Protein AF-A0A7K3HBU3-F1 (afdb_monomer_lite)

Sequence (319 aa):
GGPAALRVLRERLDAPPRRRVPHAWAEAGRTDGALPVLPLLNGLRAALSVQTFGGDRLWFRHFGLLTWLLEQDVSELDSDAVPGELVRRLRQRRRLVEEPAAAHETAGQLGALYHLVWQFARKVVPAALFRIAVSGRIPGVGRQYRWFMRQHYLAPAQSGTFPALAERLTAGARHGEDPDQLNRLLVHAFLEDLRRAYARPPWRVRGWRRTAYPVALILGGRSGDAGEVLLGLLNDVRDETGRWDPLLAVYATERPTPVAGSGPHTTVRLADLDPGGAEEEWRKWEEQLDRRRHARADRAWFLLVRTPPRGDGEPAGGP

Radius of gyration: 23.27 Å; chains: 1; bounding box: 72×64×54 Å

Structure (mmCIF, N/CA/C/O backbone):
data_AF-A0A7K3HBU3-F1
#
_entry.id   AF-A0A7K3HBU3-F1
#
loop_
_atom_site.group_PDB
_atom_site.id
_atom_site.type_symbol
_atom_site.label_atom_id
_atom_site.label_alt_id
_atom_site.label_comp_id
_atom_site.label_asym_id
_atom_site.label_entity_id
_atom_site.label_seq_id
_atom_site.pdbx_PDB_ins_code
_atom_site.Cartn_x
_atom_site.Cartn_y
_atom_site.Cartn_z
_atom_site.occupa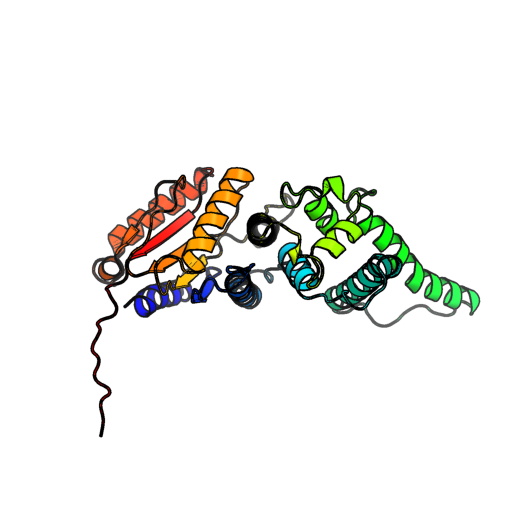ncy
_atom_site.B_iso_or_equiv
_atom_site.auth_seq_id
_atom_site.auth_comp_id
_atom_site.auth_asym_id
_atom_site.auth_atom_id
_atom_site.pdbx_PDB_model_num
ATOM 1 N N . GLY A 1 1 ? -16.288 17.487 16.424 1.00 54.78 1 GLY A N 1
ATOM 2 C CA . GLY A 1 1 ? -15.869 17.390 15.005 1.00 54.78 1 GLY A CA 1
ATOM 3 C C . GLY A 1 1 ? -14.976 16.179 14.777 1.00 54.78 1 GLY A C 1
ATOM 4 O O . GLY A 1 1 ? -14.470 15.628 15.746 1.00 54.78 1 GLY A O 1
ATOM 5 N N . GLY A 1 2 ? -14.764 15.767 13.524 1.00 59.38 2 GLY A N 1
ATOM 6 C CA . GLY A 1 2 ? -13.996 14.559 13.166 1.00 59.38 2 GLY A CA 1
ATOM 7 C C . GLY A 1 2 ? -12.602 14.386 13.776 1.00 59.38 2 GLY A C 1
ATOM 8 O O . GLY A 1 2 ? -12.299 13.288 14.242 1.00 59.38 2 GLY A O 1
ATOM 9 N N . PRO A 1 3 ? -11.792 15.452 13.905 1.00 68.94 3 PRO A N 1
ATOM 10 C CA . PRO A 1 3 ? -10.512 15.376 14.604 1.00 68.94 3 PRO A CA 1
ATOM 11 C C . PRO A 1 3 ? -10.631 14.926 16.066 1.00 68.94 3 PRO A C 1
ATOM 13 O O . PRO A 1 3 ? -9.750 14.235 16.564 1.00 68.94 3 PRO A O 1
ATOM 16 N N . ALA A 1 4 ? -11.720 15.280 16.759 1.00 68.62 4 ALA A N 1
ATOM 17 C CA . ALA A 1 4 ? -11.939 14.873 18.148 1.00 68.62 4 ALA A CA 1
ATOM 18 C C . ALA A 1 4 ? -12.229 13.366 18.261 1.00 68.62 4 ALA A C 1
ATOM 20 O O . ALA A 1 4 ? -11.720 12.722 19.168 1.00 68.62 4 ALA A O 1
ATOM 21 N N . ALA A 1 5 ? -12.961 12.795 17.296 1.00 65.81 5 ALA A N 1
ATOM 22 C CA . ALA A 1 5 ? -13.287 11.366 17.231 1.00 65.81 5 ALA A CA 1
ATOM 23 C C . ALA A 1 5 ? -12.051 10.485 17.257 1.00 65.81 5 ALA A C 1
ATOM 25 O O . ALA A 1 5 ? -11.854 9.625 18.113 1.00 65.81 5 ALA A O 1
ATOM 26 N N . LEU A 1 6 ? -11.203 10.725 16.266 1.00 72.38 6 LEU A N 1
ATOM 27 C CA . LEU A 1 6 ? -10.021 9.931 16.063 1.00 72.38 6 LEU A CA 1
ATOM 28 C C . LEU A 1 6 ? -9.000 10.228 17.168 1.00 72.38 6 LEU A C 1
ATOM 30 O O . LEU A 1 6 ? -8.190 9.361 17.475 1.00 72.38 6 LEU A O 1
ATOM 34 N N . ARG A 1 7 ? -9.021 11.428 17.775 1.00 77.00 7 ARG A N 1
ATOM 35 C CA . ARG A 1 7 ? -8.169 11.760 18.924 1.00 77.00 7 ARG A CA 1
ATOM 36 C C . ARG A 1 7 ? -8.556 10.944 20.152 1.00 77.00 7 ARG A C 1
ATOM 38 O O . ARG A 1 7 ? -7.675 10.326 20.731 1.00 77.00 7 ARG A O 1
ATOM 45 N N . VAL A 1 8 ? -9.848 10.844 20.469 1.00 72.25 8 VAL A N 1
ATOM 46 C CA . VAL A 1 8 ? -10.347 9.966 21.543 1.00 72.25 8 VAL A CA 1
ATOM 47 C C . VAL A 1 8 ? -9.966 8.509 21.272 1.00 72.25 8 VAL A C 1
ATOM 49 O O . VAL A 1 8 ? -9.503 7.806 22.168 1.00 72.25 8 VAL A O 1
ATOM 52 N N . LEU A 1 9 ? -10.099 8.045 20.024 1.00 72.75 9 LEU A N 1
ATOM 53 C CA . LEU A 1 9 ? -9.665 6.695 19.650 1.00 72.75 9 LEU A CA 1
ATOM 54 C C . LEU A 1 9 ? -8.158 6.508 19.825 1.00 72.75 9 LEU A C 1
ATOM 56 O O . LEU A 1 9 ? -7.734 5.497 20.375 1.00 72.75 9 LEU A O 1
ATOM 60 N N . ARG A 1 10 ? -7.351 7.480 19.400 1.00 78.56 10 ARG A N 1
ATOM 61 C CA . ARG A 1 10 ? -5.900 7.468 19.588 1.00 78.56 10 ARG A CA 1
ATOM 62 C C . ARG A 1 10 ? -5.532 7.413 21.070 1.00 78.56 10 ARG A C 1
ATOM 64 O O . ARG A 1 10 ? -4.781 6.531 21.463 1.00 78.56 10 ARG A O 1
ATOM 71 N N . GLU A 1 11 ? -6.121 8.276 21.891 1.00 76.75 11 GLU A N 1
ATOM 72 C CA . GLU A 1 11 ? -5.918 8.302 23.344 1.00 76.75 11 GLU A CA 1
ATOM 73 C C . GLU A 1 11 ? -6.278 6.957 23.987 1.00 76.75 11 GLU A C 1
ATOM 75 O O . GLU A 1 11 ? -5.526 6.449 24.816 1.00 76.75 11 GLU A O 1
ATOM 80 N N . ARG A 1 12 ? -7.370 6.314 23.553 1.00 73.00 12 ARG A N 1
ATOM 81 C CA . ARG A 1 12 ? -7.740 4.965 24.013 1.00 73.00 12 ARG A CA 1
ATOM 82 C C . ARG A 1 12 ? -6.765 3.876 23.560 1.00 73.00 12 ARG A C 1
ATOM 84 O O . ARG A 1 12 ? -6.543 2.928 24.308 1.00 73.00 12 ARG A O 1
ATOM 91 N N . LEU A 1 13 ? -6.196 3.982 22.358 1.00 72.44 13 LEU A N 1
ATOM 92 C CA . LEU A 1 13 ? -5.170 3.050 21.869 1.00 72.44 13 LEU A CA 1
ATOM 93 C C . LEU A 1 13 ? -3.828 3.232 22.601 1.00 72.44 13 LEU A C 1
ATOM 95 O O . LEU A 1 13 ? -3.066 2.267 22.722 1.00 72.44 13 LEU A O 1
ATOM 99 N N . ASP A 1 14 ? -3.566 4.442 23.101 1.00 72.44 14 ASP A N 1
ATOM 100 C CA . ASP A 1 14 ? -2.397 4.800 23.908 1.00 72.44 14 ASP A CA 1
ATOM 101 C C . ASP A 1 14 ? -2.566 4.479 25.410 1.00 72.44 14 ASP A C 1
ATOM 103 O O . ASP A 1 14 ? -1.566 4.291 26.115 1.00 72.44 14 ASP A O 1
ATOM 107 N N . ALA A 1 15 ? -3.805 4.374 25.908 1.00 65.94 15 ALA A N 1
ATOM 108 C CA . ALA A 1 15 ? -4.114 4.200 27.327 1.00 65.94 15 ALA A CA 1
ATOM 109 C C . ALA A 1 15 ? -3.718 2.806 27.890 1.00 65.94 15 ALA A C 1
ATOM 111 O O . ALA A 1 15 ? -4.169 1.769 27.390 1.00 65.94 15 ALA A O 1
ATOM 112 N N . PRO A 1 16 ? -2.923 2.733 28.980 1.00 56.16 16 PRO A N 1
ATOM 113 C CA . PRO A 1 16 ? -2.750 1.504 29.768 1.00 56.16 16 PRO A CA 1
ATOM 114 C C . PRO A 1 16 ? -4.061 1.153 30.510 1.00 56.16 16 PRO A C 1
ATOM 116 O O . PRO A 1 16 ? -4.820 2.068 30.824 1.00 56.16 16 PRO A O 1
ATOM 119 N N . PRO A 1 17 ? -4.382 -0.129 30.809 1.00 50.44 17 PRO A N 1
ATOM 120 C CA . PRO A 1 17 ? -3.483 -1.276 30.999 1.00 50.44 17 PRO A CA 1
ATOM 121 C C . PRO A 1 17 ? -3.444 -2.278 29.829 1.00 50.44 17 PRO A C 1
ATOM 123 O O . PRO A 1 17 ? -2.875 -3.364 29.959 1.00 50.44 17 PRO A O 1
ATOM 126 N N . ARG A 1 18 ? -4.058 -1.965 28.681 1.00 54.12 18 ARG A N 1
ATOM 127 C CA . ARG A 1 18 ? -4.095 -2.883 27.531 1.00 54.12 18 ARG A CA 1
ATOM 128 C C . ARG A 1 18 ? -2.773 -2.827 26.749 1.00 54.12 18 ARG A C 1
ATOM 130 O O . ARG A 1 18 ? -2.087 -1.811 26.694 1.00 54.12 18 ARG A O 1
ATOM 137 N N . ARG A 1 19 ? -2.375 -3.961 26.163 1.00 59.41 19 ARG A N 1
ATOM 138 C CA . ARG A 1 19 ? -1.163 -4.097 25.334 1.00 59.41 19 ARG A CA 1
ATOM 139 C C . ARG A 1 19 ? -1.223 -3.052 24.208 1.00 59.41 19 ARG A C 1
ATOM 141 O O . ARG A 1 19 ? -2.162 -3.111 23.419 1.00 59.41 19 ARG A O 1
ATOM 148 N N . ARG A 1 20 ? -0.257 -2.121 24.137 1.00 67.19 20 ARG A N 1
ATOM 149 C CA . ARG A 1 20 ? -0.276 -1.018 23.154 1.00 67.19 20 ARG A CA 1
ATOM 150 C C . ARG A 1 20 ? -0.494 -1.555 21.737 1.00 67.19 20 ARG A C 1
ATOM 152 O O . ARG A 1 20 ? 0.229 -2.451 21.291 1.00 67.19 20 ARG A O 1
ATOM 159 N N . VAL A 1 21 ? -1.502 -1.022 21.055 1.00 73.62 21 VAL A N 1
ATOM 160 C CA . VAL A 1 21 ? -1.917 -1.464 19.719 1.00 73.62 21 VAL A CA 1
ATOM 161 C C . VAL A 1 21 ? -1.204 -0.621 18.671 1.00 73.62 21 VAL A C 1
ATOM 163 O O . VAL A 1 21 ? -1.229 0.608 18.786 1.00 73.62 21 VAL A O 1
ATOM 166 N N . PRO A 1 22 ? -0.607 -1.235 17.630 1.00 80.50 22 PRO A N 1
ATOM 167 C CA . PRO A 1 22 ? -0.006 -0.453 16.579 1.00 80.50 22 PRO A CA 1
ATOM 168 C C . PRO A 1 22 ? -1.007 0.441 15.887 1.00 80.50 22 PRO A C 1
ATOM 170 O O . PRO A 1 22 ? -2.025 -0.051 15.428 1.00 80.50 22 PRO A O 1
ATOM 173 N N . HIS A 1 23 ? -0.738 1.736 15.795 1.00 84.06 23 HIS A N 1
ATOM 174 C CA . HIS A 1 23 ? -1.648 2.634 15.108 1.00 84.06 23 HIS A CA 1
ATOM 175 C C . HIS A 1 23 ? -0.923 3.799 14.446 1.00 84.06 23 HIS A C 1
ATOM 177 O O . HIS A 1 23 ? 0.168 4.200 14.853 1.00 84.06 23 HIS A O 1
ATOM 183 N N . ALA A 1 24 ? -1.531 4.315 13.387 1.00 88.25 24 ALA A N 1
ATOM 184 C CA . ALA A 1 24 ? -1.040 5.450 12.632 1.00 88.25 24 ALA A CA 1
ATOM 185 C C . ALA A 1 24 ? -2.176 6.424 12.371 1.00 88.25 24 ALA A C 1
ATOM 187 O O . ALA A 1 24 ? -3.265 6.014 11.984 1.00 88.25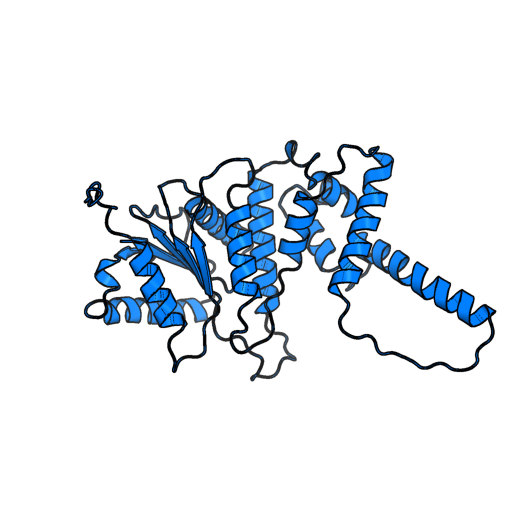 24 ALA A O 1
ATOM 188 N N . TRP A 1 25 ? -1.890 7.704 12.571 1.00 88.94 25 TRP A N 1
ATOM 189 C CA . TRP A 1 25 ? -2.769 8.794 12.185 1.00 88.94 25 TRP A CA 1
ATOM 190 C C . TRP A 1 25 ? -2.344 9.333 10.827 1.00 88.94 25 TRP A C 1
ATOM 192 O O . TRP A 1 25 ? -1.154 9.581 10.618 1.00 88.94 25 TRP A O 1
ATOM 202 N N . ALA A 1 26 ? -3.305 9.569 9.943 1.00 90.19 26 ALA A N 1
ATOM 203 C CA . ALA A 1 26 ? -3.080 10.342 8.738 1.00 90.19 26 ALA A CA 1
ATOM 204 C C . ALA A 1 26 ? -4.321 11.155 8.356 1.00 90.19 26 ALA A C 1
ATOM 206 O O . ALA A 1 26 ? -5.455 10.765 8.631 1.00 90.19 26 ALA A O 1
ATOM 207 N N . GLU A 1 27 ? -4.092 12.288 7.706 1.00 89.50 27 GLU A N 1
ATOM 208 C CA . GLU A 1 27 ? -5.151 13.122 7.144 1.00 89.50 27 GLU A CA 1
ATOM 209 C C . GLU A 1 27 ? -5.232 12.865 5.642 1.00 89.50 27 GLU A C 1
ATOM 211 O O . GLU A 1 27 ? -4.209 12.808 4.951 1.00 89.50 27 GLU A O 1
ATOM 216 N N . ALA A 1 28 ? -6.447 12.654 5.142 1.00 89.44 28 ALA A N 1
ATOM 217 C CA . ALA A 1 28 ? -6.692 12.438 3.732 1.00 89.44 28 ALA A CA 1
ATOM 218 C C . ALA A 1 28 ? -6.462 13.747 2.969 1.00 89.44 28 ALA A C 1
ATOM 220 O O . ALA A 1 28 ? -7.108 14.767 3.212 1.00 89.44 28 ALA A O 1
ATOM 221 N N . GLY A 1 29 ? -5.516 13.703 2.034 1.00 86.38 29 GLY A N 1
ATOM 222 C CA . GLY A 1 29 ? -5.273 14.791 1.100 1.00 86.38 29 GLY A CA 1
ATOM 223 C C . GLY A 1 29 ? -6.273 14.806 -0.055 1.00 86.38 29 GLY A C 1
ATOM 224 O O . GLY A 1 29 ? -7.151 13.947 -0.185 1.00 86.38 29 GLY A O 1
ATOM 225 N N . ARG A 1 30 ? -6.099 15.787 -0.943 1.00 84.38 30 ARG A N 1
ATOM 226 C CA . ARG A 1 30 ? -6.792 15.815 -2.234 1.00 84.38 30 ARG A CA 1
ATOM 227 C C . ARG A 1 30 ? -6.287 14.688 -3.136 1.00 84.38 30 ARG A C 1
ATOM 229 O O . ARG A 1 30 ? -5.145 14.250 -3.020 1.00 84.38 30 ARG A O 1
ATOM 236 N N . THR A 1 31 ? -7.138 14.252 -4.053 1.00 83.69 31 THR A N 1
ATOM 237 C CA . THR A 1 31 ? -6.823 13.267 -5.091 1.00 83.69 31 THR A CA 1
ATOM 238 C C . THR A 1 31 ? -6.153 13.933 -6.293 1.00 83.69 31 THR A C 1
ATOM 240 O O . THR A 1 31 ? -6.659 13.859 -7.411 1.00 83.69 31 THR A O 1
ATOM 243 N N . ASP A 1 32 ? -5.049 14.638 -6.055 1.00 80.25 32 ASP A N 1
ATOM 244 C CA . ASP A 1 32 ? -4.334 15.350 -7.113 1.00 80.25 32 ASP A CA 1
ATOM 245 C C . ASP A 1 32 ? -3.234 14.440 -7.696 1.00 80.25 32 ASP A C 1
ATOM 247 O O . ASP A 1 32 ? -2.406 13.888 -6.966 1.00 80.25 32 ASP A O 1
ATOM 251 N N . GLY A 1 33 ? -3.219 14.288 -9.024 1.00 83.69 33 GLY A N 1
ATOM 252 C CA . GLY A 1 33 ? -2.228 13.490 -9.754 1.00 83.69 33 GLY A CA 1
ATOM 253 C C . GLY A 1 33 ? -2.563 11.998 -9.898 1.00 83.69 33 GLY A C 1
ATOM 254 O O . GLY A 1 33 ? -3.601 11.517 -9.457 1.00 83.69 33 GLY A O 1
ATOM 255 N N . ALA A 1 34 ? -1.658 11.254 -10.542 1.00 85.94 34 ALA A N 1
ATOM 256 C CA . ALA A 1 34 ? -1.864 9.847 -10.908 1.00 85.94 34 ALA A CA 1
ATOM 257 C C . ALA A 1 34 ? -1.833 8.865 -9.717 1.00 85.94 34 ALA A C 1
ATOM 259 O O . ALA A 1 34 ? -2.352 7.755 -9.811 1.00 85.94 34 ALA A O 1
ATOM 260 N N . LEU A 1 35 ? -1.215 9.253 -8.595 1.00 90.69 35 LEU A N 1
ATOM 261 C CA . LEU A 1 35 ? -1.003 8.392 -7.422 1.00 90.69 35 LEU A CA 1
ATOM 262 C C . LEU A 1 35 ? -1.560 9.041 -6.141 1.00 90.69 35 LEU A C 1
ATOM 264 O O . LEU A 1 35 ? -0.793 9.350 -5.223 1.00 90.69 35 LEU A O 1
ATOM 268 N N . PRO A 1 36 ? -2.884 9.259 -6.049 1.00 91.44 36 PRO A N 1
ATOM 269 C CA . PRO A 1 36 ? -3.498 10.036 -4.971 1.00 91.44 36 PRO A CA 1
ATOM 270 C C . PRO A 1 36 ? -3.313 9.416 -3.578 1.00 91.44 36 PRO A C 1
ATOM 272 O O . PRO A 1 36 ? -3.262 10.132 -2.580 1.00 91.44 36 PRO A O 1
ATOM 275 N N . VAL A 1 37 ? -3.169 8.089 -3.479 1.00 93.56 37 VAL A N 1
ATOM 276 C CA . VAL A 1 37 ? -3.023 7.392 -2.186 1.00 93.56 37 VAL A CA 1
ATOM 277 C C . VAL A 1 37 ? -1.576 7.285 -1.702 1.00 93.56 37 VAL A C 1
ATOM 279 O O . VAL A 1 37 ? -1.339 6.928 -0.546 1.00 93.56 37 VAL A O 1
ATOM 282 N N . LEU A 1 38 ? -0.589 7.592 -2.552 1.00 93.69 38 LEU A N 1
ATOM 283 C CA . LEU A 1 38 ? 0.829 7.445 -2.216 1.00 93.69 38 LEU A CA 1
ATOM 284 C C . LEU A 1 38 ? 1.253 8.307 -1.007 1.00 93.69 38 LEU A C 1
ATOM 286 O O . LEU A 1 38 ? 1.889 7.755 -0.103 1.00 93.69 38 LEU A O 1
ATOM 290 N N . PRO A 1 39 ? 0.897 9.608 -0.912 1.00 93.06 39 PRO A N 1
ATOM 291 C CA . PRO A 1 39 ? 1.236 10.423 0.257 1.00 93.06 39 PRO A CA 1
ATOM 292 C C . PRO A 1 39 ? 0.624 9.872 1.551 1.00 93.06 39 PRO A C 1
ATOM 294 O O . PRO A 1 39 ? 1.302 9.790 2.577 1.00 93.06 39 PRO A O 1
ATOM 297 N N . LEU A 1 40 ? -0.630 9.415 1.478 1.00 93.00 40 LEU A N 1
ATOM 298 C CA . LEU A 1 40 ? -1.358 8.837 2.605 1.00 93.00 40 LEU A CA 1
ATOM 299 C C . LEU A 1 40 ? -0.681 7.549 3.103 1.00 93.00 40 LEU A C 1
ATOM 301 O O . LEU A 1 40 ? -0.387 7.415 4.293 1.00 93.00 40 LEU A O 1
ATOM 305 N N . LEU A 1 41 ? -0.347 6.628 2.194 1.00 95.12 41 LEU A N 1
ATOM 306 C CA . LEU A 1 41 ? 0.371 5.392 2.523 1.00 95.12 41 LEU A CA 1
ATOM 307 C C . LEU A 1 41 ? 1.783 5.654 3.065 1.00 95.12 41 LEU A C 1
ATOM 309 O O . LEU A 1 41 ? 2.227 4.947 3.972 1.00 95.12 41 LEU A O 1
ATOM 313 N N . ASN A 1 42 ? 2.486 6.673 2.562 1.00 93.75 42 ASN A N 1
ATOM 314 C CA . ASN A 1 42 ? 3.787 7.084 3.093 1.00 93.75 42 ASN A CA 1
ATOM 315 C C . ASN A 1 42 ? 3.683 7.586 4.540 1.00 93.75 42 ASN A C 1
ATOM 317 O O . ASN A 1 42 ? 4.493 7.177 5.379 1.00 93.75 42 ASN A O 1
ATOM 321 N N . GLY A 1 43 ? 2.666 8.396 4.852 1.00 91.38 43 GLY A N 1
ATOM 322 C CA . GLY A 1 43 ? 2.377 8.840 6.219 1.00 91.38 43 GLY A CA 1
ATOM 323 C C . GLY A 1 43 ? 2.082 7.668 7.159 1.00 91.38 43 GLY A C 1
ATOM 324 O O . GLY A 1 43 ? 2.713 7.535 8.212 1.00 91.38 43 GLY A O 1
ATOM 325 N N . LEU A 1 44 ? 1.207 6.748 6.737 1.00 92.50 44 LEU A N 1
ATOM 326 C CA . LEU A 1 44 ? 0.882 5.540 7.503 1.00 92.50 44 LEU A CA 1
ATOM 327 C C . LEU A 1 44 ? 2.111 4.649 7.722 1.00 92.50 44 LEU A C 1
ATOM 329 O O . LEU A 1 44 ? 2.372 4.209 8.842 1.00 92.50 44 LEU A O 1
ATOM 333 N N . ARG A 1 45 ? 2.909 4.413 6.674 1.00 92.06 45 ARG A N 1
ATOM 334 C CA . ARG A 1 45 ? 4.169 3.660 6.752 1.00 92.06 45 ARG A CA 1
ATOM 335 C C . ARG A 1 45 ? 5.112 4.289 7.770 1.00 92.06 45 ARG A C 1
ATOM 337 O O . ARG A 1 45 ? 5.663 3.559 8.595 1.00 92.06 45 ARG A O 1
ATOM 344 N N . ALA A 1 46 ? 5.326 5.603 7.711 1.00 88.94 46 ALA A N 1
ATOM 345 C CA . ALA A 1 46 ? 6.226 6.308 8.619 1.00 88.94 46 ALA A CA 1
ATOM 346 C C . ALA A 1 46 ? 5.775 6.143 10.078 1.00 88.94 46 ALA A C 1
ATOM 348 O O . ALA A 1 46 ? 6.557 5.677 10.909 1.00 88.94 46 ALA A O 1
ATOM 349 N N . ALA A 1 47 ? 4.497 6.402 10.365 1.00 87.44 47 ALA A N 1
ATOM 350 C CA . ALA A 1 47 ? 3.933 6.290 11.709 1.00 87.44 47 ALA A CA 1
ATOM 351 C C . ALA A 1 47 ? 3.967 4.852 12.264 1.00 87.44 47 ALA A C 1
ATOM 353 O O . ALA A 1 47 ? 4.370 4.645 13.412 1.00 87.44 47 ALA A O 1
ATOM 354 N N . LEU A 1 48 ? 3.626 3.847 11.446 1.00 87.06 48 LEU A N 1
ATOM 355 C CA . LEU A 1 48 ? 3.683 2.432 11.837 1.00 87.06 48 LEU A CA 1
ATOM 356 C C . LEU A 1 48 ? 5.121 1.916 12.004 1.00 87.06 48 LEU A C 1
ATOM 358 O O . LEU A 1 48 ? 5.355 0.976 12.762 1.00 87.06 48 LEU A O 1
ATOM 362 N N . SER A 1 49 ? 6.088 2.501 11.294 1.00 83.94 49 SER A N 1
ATOM 363 C CA . SER A 1 49 ? 7.496 2.083 11.352 1.00 83.94 49 SER A CA 1
ATOM 364 C C . SER A 1 49 ? 8.259 2.658 12.545 1.00 83.94 49 SER A C 1
ATOM 366 O O . SER A 1 49 ? 9.341 2.155 12.838 1.00 83.94 49 SER A O 1
ATOM 368 N N . VAL A 1 50 ? 7.777 3.732 13.175 1.00 75.00 50 VAL A N 1
ATOM 369 C CA . VAL A 1 50 ? 8.466 4.400 14.298 1.00 75.00 50 VAL A CA 1
ATOM 370 C C . VAL A 1 50 ? 8.092 3.777 15.639 1.00 75.00 50 VAL A C 1
ATOM 372 O O . VAL A 1 50 ? 8.937 3.642 16.519 1.00 75.00 50 VAL A O 1
ATOM 375 N N . GLN A 1 51 ? 6.839 3.371 15.803 1.00 65.44 51 GLN A N 1
ATOM 376 C CA . GLN A 1 51 ? 6.317 2.993 17.108 1.00 65.44 51 GLN A CA 1
ATOM 377 C C . GLN A 1 51 ? 6.563 1.501 17.412 1.00 65.44 51 GLN A C 1
ATOM 379 O O . GLN A 1 51 ? 6.101 0.601 16.707 1.00 65.44 51 GLN A O 1
ATOM 384 N N . THR A 1 52 ? 7.318 1.223 18.478 1.00 60.81 52 THR A N 1
ATOM 385 C CA . THR A 1 52 ? 7.630 -0.133 18.960 1.00 60.81 52 THR A CA 1
ATOM 386 C C . THR A 1 52 ? 6.560 -0.614 19.941 1.00 60.81 52 THR A C 1
ATOM 388 O O . THR A 1 52 ? 6.663 -0.501 21.159 1.00 60.81 52 THR A O 1
ATOM 391 N N . PHE A 1 53 ? 5.490 -1.185 19.400 1.00 62.16 53 PHE A N 1
ATOM 392 C CA . PHE A 1 53 ? 4.352 -1.693 20.171 1.00 62.16 53 PHE A CA 1
ATOM 393 C C . PHE A 1 53 ? 4.614 -3.089 20.760 1.00 62.16 53 PHE A C 1
ATOM 395 O O . PHE A 1 53 ? 4.026 -4.088 20.340 1.00 62.16 53 PHE A O 1
ATOM 402 N N . GLY A 1 54 ? 5.549 -3.178 21.710 1.00 56.09 54 GLY A N 1
ATOM 403 C CA . GLY A 1 54 ? 5.872 -4.430 22.412 1.00 56.09 54 GLY A CA 1
ATOM 404 C C . GLY A 1 54 ? 6.441 -5.546 21.519 1.00 56.09 54 GLY A C 1
ATOM 405 O O . GLY A 1 54 ? 6.386 -6.717 21.896 1.00 56.09 54 GLY A O 1
ATOM 406 N N . GLY A 1 55 ? 6.963 -5.203 20.336 1.00 62.81 55 GLY A N 1
ATOM 407 C CA . GLY A 1 55 ? 7.638 -6.103 19.398 1.00 62.81 55 GLY A CA 1
ATOM 408 C C . GLY A 1 55 ? 8.569 -5.341 18.448 1.00 62.81 55 GLY A C 1
ATOM 409 O O . GLY A 1 55 ? 8.631 -4.113 18.499 1.00 62.81 55 GLY A O 1
ATOM 410 N N . ASP A 1 56 ? 9.281 -6.070 17.579 1.00 67.62 56 ASP A N 1
ATOM 411 C CA . ASP A 1 56 ? 10.232 -5.485 16.619 1.00 67.62 56 ASP A CA 1
ATOM 412 C C . ASP A 1 56 ? 9.572 -4.449 15.698 1.00 67.62 56 ASP A C 1
ATOM 414 O O . ASP A 1 56 ? 8.362 -4.488 15.463 1.00 67.62 56 ASP A O 1
ATOM 418 N N . ARG A 1 57 ? 10.385 -3.575 15.100 1.00 77.56 57 ARG A N 1
ATOM 419 C CA . ARG A 1 57 ? 9.968 -2.588 14.095 1.00 77.56 57 ARG A CA 1
ATOM 420 C C . ARG A 1 57 ? 9.165 -3.213 12.941 1.00 77.56 57 ARG A C 1
ATOM 422 O O . ARG A 1 57 ? 9.451 -4.323 12.486 1.00 77.56 57 ARG A O 1
ATOM 429 N N . LEU A 1 58 ? 8.158 -2.499 12.435 1.00 83.38 58 LEU A N 1
ATOM 430 C CA . LEU A 1 58 ? 7.479 -2.843 11.182 1.00 83.38 58 LEU A CA 1
ATOM 431 C C . LEU A 1 58 ? 8.357 -2.478 9.979 1.00 83.38 58 LEU A C 1
ATOM 433 O O . LEU A 1 58 ? 8.740 -1.324 9.808 1.00 83.38 58 LEU A O 1
ATOM 437 N N . TRP A 1 59 ? 8.670 -3.469 9.142 1.00 85.06 59 TRP A N 1
ATOM 438 C CA . TRP A 1 59 ? 9.510 -3.288 7.960 1.00 85.06 59 TRP A CA 1
ATOM 439 C C . TRP A 1 59 ? 8.673 -3.338 6.689 1.00 85.06 59 TRP A C 1
ATOM 441 O O . TRP A 1 59 ? 8.132 -4.384 6.341 1.00 85.06 59 TRP A O 1
ATOM 451 N N . PHE A 1 60 ? 8.640 -2.219 5.973 1.00 89.81 60 PHE A N 1
ATOM 452 C CA . PHE A 1 60 ? 7.934 -2.081 4.703 1.00 89.81 60 PHE A CA 1
ATOM 453 C C . PHE A 1 60 ? 8.902 -2.251 3.528 1.00 89.81 60 PHE A C 1
ATOM 455 O O . PHE A 1 60 ? 9.397 -1.271 2.964 1.00 89.81 60 PHE A O 1
ATOM 462 N N . ARG A 1 61 ? 9.257 -3.504 3.222 1.00 89.62 61 ARG A N 1
ATOM 463 C CA . ARG A 1 61 ? 10.256 -3.841 2.198 1.00 89.62 61 ARG A CA 1
ATOM 464 C C . ARG A 1 61 ? 9.699 -3.753 0.780 1.00 89.62 61 ARG A C 1
ATOM 466 O O . ARG A 1 61 ? 10.402 -3.234 -0.081 1.00 89.62 61 ARG A O 1
ATOM 473 N N . HIS A 1 62 ? 8.488 -4.245 0.523 1.00 92.25 62 HIS A N 1
ATOM 474 C CA . HIS A 1 62 ? 7.881 -4.191 -0.816 1.00 92.25 62 HIS A CA 1
ATOM 475 C C . HIS A 1 62 ? 7.398 -2.784 -1.104 1.00 92.25 62 HIS A C 1
ATOM 477 O O . HIS A 1 62 ? 7.777 -2.217 -2.125 1.00 92.25 62 HIS A O 1
ATOM 483 N N . PHE A 1 63 ? 6.640 -2.201 -0.175 1.00 93.19 63 PHE A N 1
ATOM 484 C CA . PHE A 1 63 ? 6.140 -0.845 -0.333 1.00 93.19 63 PHE A CA 1
ATOM 485 C C . PHE A 1 63 ? 7.299 0.139 -0.452 1.00 93.19 63 PHE A C 1
ATOM 487 O O . PHE A 1 63 ? 7.379 0.874 -1.427 1.00 93.19 63 PHE A O 1
ATOM 494 N N . GLY A 1 64 ? 8.279 0.066 0.455 1.00 90.81 64 GLY A N 1
ATOM 495 C CA . GLY A 1 64 ? 9.470 0.900 0.355 1.00 90.81 64 GLY A CA 1
ATOM 496 C C . GLY A 1 64 ? 10.230 0.683 -0.956 1.00 90.81 64 GLY A C 1
ATOM 497 O O . GLY A 1 64 ? 10.763 1.645 -1.509 1.00 90.81 64 GLY A O 1
ATOM 498 N N . LEU A 1 65 ? 10.324 -0.553 -1.465 1.00 90.69 65 LEU A N 1
ATOM 499 C CA . LEU A 1 65 ? 10.965 -0.816 -2.756 1.00 90.69 65 LEU A CA 1
ATOM 500 C C . LEU A 1 65 ? 10.254 -0.081 -3.890 1.00 90.69 65 LEU A C 1
ATOM 502 O O . LEU A 1 65 ? 10.918 0.618 -4.651 1.00 90.69 65 LEU A O 1
ATOM 506 N N . LEU A 1 66 ? 8.932 -0.200 -3.940 1.00 93.12 66 LEU A N 1
ATOM 507 C CA . LEU A 1 66 ? 8.090 0.425 -4.946 1.00 93.12 66 LEU A CA 1
ATOM 508 C C . LEU A 1 66 ? 8.129 1.954 -4.885 1.00 93.12 66 LEU A C 1
ATOM 510 O O . LEU A 1 66 ? 8.349 2.573 -5.917 1.00 93.12 66 LEU A O 1
ATOM 514 N N . THR A 1 67 ? 7.996 2.571 -3.705 1.00 92.69 67 THR A N 1
ATOM 515 C CA . THR A 1 67 ? 8.036 4.043 -3.595 1.00 92.69 67 THR A CA 1
ATOM 516 C C . THR A 1 67 ? 9.362 4.611 -4.082 1.00 92.69 67 THR A C 1
ATOM 518 O O . THR A 1 67 ? 9.394 5.565 -4.844 1.00 92.69 67 THR A O 1
ATOM 521 N N . TRP A 1 68 ? 10.466 3.960 -3.725 1.00 91.69 68 TRP A N 1
ATOM 522 C CA . TRP A 1 68 ? 11.786 4.356 -4.200 1.00 91.69 68 TRP A CA 1
ATOM 523 C C . TRP A 1 68 ? 11.946 4.192 -5.714 1.00 91.69 68 TRP A C 1
ATOM 525 O O . TRP A 1 68 ? 12.628 5.009 -6.319 1.00 91.69 68 TRP A O 1
ATOM 535 N N . LEU A 1 69 ? 11.355 3.148 -6.319 1.00 90.94 69 LEU A N 1
ATOM 536 C CA . LEU A 1 69 ? 11.351 2.979 -7.778 1.00 90.94 69 LEU A CA 1
ATOM 537 C C . LEU A 1 69 ? 10.590 4.119 -8.448 1.00 90.94 69 LEU A C 1
ATOM 539 O O . LEU A 1 69 ? 11.120 4.721 -9.374 1.00 90.94 69 LEU A O 1
ATOM 543 N N . LEU A 1 70 ? 9.411 4.458 -7.920 1.00 90.69 70 LEU A N 1
ATOM 544 C CA . LEU A 1 70 ? 8.616 5.592 -8.387 1.00 90.69 70 LEU A CA 1
ATOM 545 C C . LEU A 1 70 ? 9.403 6.907 -8.276 1.00 90.69 70 LEU A C 1
ATOM 547 O O . LEU A 1 70 ? 9.280 7.766 -9.135 1.00 90.69 70 LEU A O 1
ATOM 551 N N . GLU A 1 71 ? 10.243 7.078 -7.263 1.00 88.69 71 GLU A N 1
ATOM 552 C CA . GLU A 1 71 ? 11.084 8.273 -7.107 1.00 88.69 71 GLU A CA 1
ATOM 553 C C . GLU A 1 71 ? 12.298 8.310 -8.052 1.00 88.69 71 GLU A C 1
ATOM 555 O O . GLU A 1 71 ? 12.919 9.361 -8.188 1.00 88.69 71 GLU A O 1
ATOM 560 N N . GLN A 1 72 ? 12.681 7.195 -8.687 1.00 88.25 72 GLN A N 1
ATOM 561 C CA . GLN A 1 72 ? 13.852 7.196 -9.563 1.00 88.25 72 GLN A CA 1
ATOM 562 C C . GLN A 1 72 ? 13.553 7.932 -10.860 1.00 88.25 72 GLN A C 1
ATOM 564 O O . GLN A 1 72 ? 12.667 7.527 -11.606 1.00 88.25 72 GLN A O 1
ATOM 569 N N . ASP A 1 73 ? 14.360 8.943 -11.161 1.00 84.12 73 ASP A N 1
ATOM 570 C CA . ASP A 1 73 ? 14.439 9.499 -12.504 1.00 84.12 73 ASP A CA 1
ATOM 571 C C . ASP A 1 73 ? 15.569 8.818 -13.288 1.00 84.12 73 ASP A C 1
ATOM 573 O O . ASP A 1 73 ? 16.697 8.650 -12.795 1.00 84.12 73 ASP A O 1
ATOM 577 N N . VAL A 1 74 ? 15.213 8.356 -14.483 1.00 82.50 74 VAL A N 1
ATOM 578 C CA . VAL A 1 74 ? 16.089 7.704 -15.466 1.00 82.50 74 VAL A CA 1
ATOM 579 C C . VAL A 1 74 ? 15.885 8.292 -16.864 1.00 82.50 74 VAL A C 1
ATOM 581 O O . VAL A 1 74 ? 16.417 7.750 -17.823 1.00 82.50 74 VAL A O 1
ATOM 584 N N . SER A 1 75 ? 15.139 9.396 -16.982 1.00 79.94 75 SER A N 1
ATOM 585 C CA . SER A 1 75 ? 14.759 9.994 -18.270 1.00 79.94 75 SER A CA 1
ATOM 586 C C . SER A 1 75 ? 15.958 10.530 -19.059 1.00 79.94 75 SER A C 1
ATOM 588 O O . SER A 1 75 ? 15.902 10.619 -20.278 1.00 79.94 75 SER A O 1
ATOM 590 N N . GLU A 1 76 ? 17.046 10.872 -18.364 1.00 81.69 76 GLU A N 1
ATOM 591 C CA . GLU A 1 76 ? 18.294 11.377 -18.955 1.00 81.69 76 GLU A CA 1
ATOM 592 C C . GLU A 1 76 ? 19.252 10.265 -19.418 1.00 81.69 76 GLU A C 1
ATOM 594 O O . GLU A 1 76 ? 20.316 10.553 -19.959 1.00 81.69 76 GLU A O 1
ATOM 599 N N . LEU A 1 77 ? 18.924 8.995 -19.162 1.00 81.12 77 LEU A N 1
ATOM 600 C CA . LEU A 1 77 ? 19.779 7.863 -19.509 1.00 81.12 77 LEU A CA 1
ATOM 601 C C . LEU A 1 77 ? 19.339 7.241 -20.832 1.00 81.12 77 LEU A C 1
ATOM 603 O O . LEU A 1 77 ? 18.147 7.073 -21.084 1.00 81.12 77 LEU A O 1
ATOM 607 N N . ASP A 1 78 ? 20.312 6.796 -21.624 1.00 80.62 78 ASP A N 1
ATOM 608 C CA . ASP A 1 78 ? 20.043 5.953 -22.787 1.00 80.62 78 ASP A CA 1
ATOM 609 C C . ASP A 1 78 ? 19.327 4.667 -22.356 1.00 80.62 78 ASP A C 1
ATOM 611 O O . ASP A 1 78 ? 19.714 4.042 -21.363 1.00 80.62 78 ASP A O 1
ATOM 615 N N . SER A 1 79 ? 18.323 4.232 -23.126 1.00 76.44 79 SER A N 1
ATOM 616 C CA . SER A 1 79 ? 17.504 3.049 -22.804 1.00 76.44 79 SER A CA 1
ATOM 617 C C . SER A 1 79 ? 18.353 1.794 -22.544 1.00 76.44 79 SER A C 1
ATOM 619 O O . SER A 1 79 ? 18.089 1.052 -21.599 1.00 76.44 79 SER A O 1
ATOM 621 N N . ASP A 1 80 ? 19.459 1.615 -23.274 1.00 77.88 80 ASP A N 1
ATOM 622 C CA . ASP A 1 80 ? 20.384 0.489 -23.078 1.00 77.88 80 ASP A CA 1
ATOM 623 C C . ASP A 1 80 ? 21.153 0.551 -21.740 1.00 77.88 80 ASP A C 1
ATOM 625 O O . ASP A 1 80 ? 21.566 -0.478 -21.190 1.00 77.88 80 ASP A O 1
ATOM 629 N N . ALA A 1 81 ? 21.341 1.749 -21.177 1.00 80.94 81 ALA A N 1
ATOM 630 C CA . ALA A 1 81 ? 22.044 1.973 -19.915 1.00 80.94 81 ALA A CA 1
ATOM 631 C C . ALA A 1 81 ? 21.118 1.894 -18.684 1.00 80.94 81 ALA A C 1
ATOM 633 O O . ALA A 1 81 ? 21.592 1.588 -17.578 1.00 80.94 81 ALA A O 1
ATOM 634 N N . VAL A 1 82 ? 19.807 2.115 -18.857 1.00 79.75 82 VAL A N 1
ATOM 635 C CA . VAL A 1 82 ? 18.814 2.168 -17.767 1.00 79.75 82 VAL A CA 1
ATOM 636 C C . VAL A 1 82 ? 18.811 0.899 -16.897 1.00 79.75 82 VAL A C 1
ATOM 638 O O . VAL A 1 82 ? 18.951 1.022 -15.670 1.00 79.75 82 VAL A O 1
ATOM 641 N N . PRO A 1 83 ? 18.750 -0.336 -17.443 1.00 75.25 83 PRO A N 1
ATOM 642 C CA . PRO A 1 83 ? 18.714 -1.542 -16.614 1.00 75.25 83 PRO A CA 1
ATOM 643 C C . PRO A 1 83 ? 19.979 -1.724 -15.767 1.00 75.25 83 PRO A C 1
ATOM 645 O O . PRO A 1 83 ? 19.913 -2.149 -14.606 1.00 75.25 83 PRO A O 1
ATOM 648 N N . GLY A 1 84 ? 21.146 -1.394 -16.331 1.00 72.81 84 GLY A N 1
ATOM 649 C CA . GLY A 1 84 ? 22.436 -1.479 -15.646 1.00 72.81 84 GLY A CA 1
ATOM 650 C C . GLY A 1 84 ? 22.528 -0.506 -14.472 1.00 72.81 84 GLY A C 1
ATOM 651 O O . GLY A 1 84 ? 22.971 -0.884 -13.376 1.00 72.81 84 GLY A O 1
ATOM 652 N N . GLU A 1 85 ? 22.044 0.716 -14.681 1.00 82.06 85 GLU A N 1
ATOM 653 C CA . GLU A 1 85 ? 22.016 1.772 -13.677 1.00 82.06 85 GLU A CA 1
ATOM 654 C C . GLU A 1 85 ? 21.008 1.476 -12.558 1.00 82.06 85 GLU A C 1
ATOM 656 O O . GLU A 1 85 ? 21.365 1.535 -11.377 1.00 82.06 85 GLU A O 1
ATOM 661 N N . LEU A 1 86 ? 19.794 1.020 -12.880 1.00 80.62 86 LEU A N 1
ATOM 662 C CA . LEU A 1 86 ? 18.811 0.586 -11.877 1.00 80.62 86 LEU A CA 1
ATOM 663 C C . LEU A 1 86 ? 19.356 -0.551 -11.005 1.00 80.62 86 LEU A C 1
ATOM 665 O O . LEU A 1 86 ? 19.240 -0.524 -9.776 1.00 80.62 86 LEU A O 1
ATOM 669 N N . VAL A 1 87 ? 20.033 -1.528 -11.610 1.00 77.12 87 VAL A N 1
ATOM 670 C CA . VAL A 1 87 ? 20.716 -2.615 -10.893 1.00 77.12 87 VAL A CA 1
ATOM 671 C C . VAL A 1 87 ? 21.851 -2.091 -10.002 1.00 77.12 87 VAL A C 1
ATOM 673 O O . VAL A 1 87 ? 22.108 -2.655 -8.930 1.00 77.12 87 VAL A O 1
ATOM 676 N N . ARG A 1 88 ? 22.559 -1.029 -10.401 1.00 79.00 88 ARG A N 1
ATOM 677 C CA . ARG A 1 88 ? 23.574 -0.369 -9.562 1.00 79.00 88 ARG A CA 1
ATOM 678 C C . ARG A 1 88 ? 22.927 0.337 -8.366 1.00 79.00 88 ARG A C 1
ATOM 680 O O . ARG A 1 88 ? 23.326 0.055 -7.232 1.00 79.00 88 ARG A O 1
ATOM 687 N N . ARG A 1 89 ? 21.904 1.164 -8.596 1.00 83.31 89 ARG A N 1
ATOM 688 C CA . ARG A 1 89 ? 21.184 1.911 -7.550 1.00 83.31 89 ARG A CA 1
ATOM 689 C C . ARG A 1 89 ? 20.498 0.980 -6.540 1.00 83.31 89 ARG A C 1
ATOM 691 O O . ARG A 1 89 ? 20.638 1.162 -5.330 1.00 83.31 89 ARG A O 1
ATOM 698 N N . LEU A 1 90 ? 19.868 -0.103 -7.004 1.00 80.94 90 LEU A N 1
ATOM 699 C CA . LEU A 1 90 ? 19.284 -1.140 -6.139 1.00 80.94 90 LEU A CA 1
ATOM 700 C C . LEU A 1 90 ? 20.332 -1.820 -5.243 1.00 80.94 90 LEU A C 1
ATOM 702 O O . LEU A 1 90 ? 20.065 -2.100 -4.070 1.00 80.94 90 LEU A O 1
ATOM 706 N N . ARG A 1 91 ? 21.536 -2.087 -5.771 1.00 72.56 91 ARG A N 1
ATOM 707 C CA . ARG A 1 91 ? 22.642 -2.660 -4.985 1.00 72.56 91 ARG A CA 1
ATOM 708 C C . ARG A 1 91 ? 23.136 -1.697 -3.912 1.00 72.56 91 ARG A C 1
ATOM 710 O O . ARG A 1 91 ? 23.342 -2.133 -2.781 1.00 72.56 91 ARG A O 1
ATOM 717 N N . GLN A 1 92 ? 23.311 -0.420 -4.246 1.00 78.25 92 GLN A N 1
ATOM 718 C CA . GLN A 1 92 ? 23.715 0.608 -3.279 1.00 78.25 92 GLN A CA 1
ATOM 719 C C . GLN A 1 92 ? 22.696 0.727 -2.148 1.00 78.25 92 GLN A C 1
ATOM 721 O O . GLN A 1 92 ? 23.057 0.658 -0.976 1.00 78.25 92 GLN A O 1
ATOM 726 N N . ARG A 1 9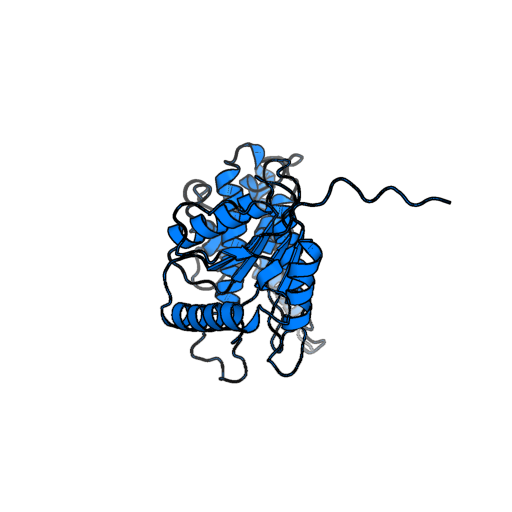3 ? 21.410 0.773 -2.494 1.00 78.00 93 ARG A N 1
ATOM 727 C CA . ARG A 1 93 ? 20.329 0.813 -1.515 1.00 78.00 93 ARG A CA 1
ATOM 728 C C . ARG A 1 93 ? 20.318 -0.394 -0.579 1.00 78.00 93 ARG A C 1
ATOM 730 O O . ARG A 1 93 ? 20.137 -0.229 0.623 1.00 78.00 93 ARG A O 1
ATOM 737 N N . ARG A 1 94 ? 20.495 -1.610 -1.106 1.00 71.25 94 ARG A N 1
ATOM 738 C CA . ARG A 1 94 ? 20.518 -2.822 -0.273 1.00 71.25 94 ARG A CA 1
ATOM 739 C C . ARG A 1 94 ? 21.652 -2.782 0.752 1.00 71.25 94 ARG A C 1
ATOM 741 O O . ARG A 1 94 ? 21.420 -3.155 1.896 1.00 71.25 94 ARG A O 1
ATOM 748 N N . ARG A 1 95 ? 22.835 -2.293 0.359 1.00 64.62 95 ARG A N 1
ATOM 749 C CA . ARG A 1 95 ? 23.983 -2.139 1.268 1.00 64.62 95 ARG A CA 1
ATOM 750 C C . ARG A 1 95 ? 23.668 -1.205 2.437 1.00 64.62 95 ARG A C 1
ATOM 752 O O . ARG A 1 95 ? 23.974 -1.554 3.564 1.00 64.62 95 ARG A O 1
ATOM 759 N N . LEU A 1 96 ? 22.983 -0.092 2.179 1.00 59.16 96 LEU A N 1
ATOM 760 C CA . LEU A 1 96 ? 22.588 0.865 3.222 1.00 59.16 96 LEU A CA 1
ATOM 761 C C . LEU A 1 96 ? 21.541 0.310 4.206 1.00 59.16 96 LEU A C 1
ATOM 763 O O . LEU A 1 96 ? 21.456 0.774 5.335 1.00 59.16 96 LEU A O 1
ATOM 767 N N . VAL A 1 97 ? 20.726 -0.666 3.790 1.00 58.00 97 VAL A N 1
ATOM 768 C CA . VAL A 1 97 ? 19.671 -1.267 4.632 1.00 58.00 97 VAL A CA 1
ATOM 769 C C . VAL A 1 97 ? 20.175 -2.475 5.437 1.00 58.00 97 VAL A C 1
ATOM 771 O O . VAL A 1 97 ? 19.569 -2.827 6.446 1.00 58.00 97 VAL A O 1
ATOM 774 N N . GLU A 1 98 ? 21.249 -3.134 4.994 1.00 53.28 98 GLU A N 1
ATOM 775 C CA . GLU A 1 98 ? 21.792 -4.347 5.627 1.00 53.28 98 GLU A CA 1
ATOM 776 C C . GLU A 1 98 ? 22.922 -4.080 6.646 1.00 53.28 98 GLU A C 1
ATOM 778 O O . GLU A 1 98 ? 23.346 -5.033 7.293 1.00 53.28 98 GLU A O 1
ATOM 783 N N . GLU A 1 99 ? 23.369 -2.835 6.869 1.00 36.75 99 GLU A N 1
ATOM 784 C CA . GLU A 1 99 ? 24.336 -2.524 7.942 1.00 36.75 99 GLU A CA 1
ATOM 785 C C . GLU A 1 99 ? 23.659 -2.055 9.242 1.00 36.75 99 GLU A C 1
ATOM 787 O O . GLU A 1 99 ? 23.276 -0.894 9.392 1.00 36.75 99 GLU A O 1
ATOM 792 N N . PRO A 1 100 ? 23.562 -2.966 10.223 1.00 38.91 100 PRO A N 1
ATOM 793 C CA . PRO A 1 100 ? 24.102 -2.696 11.548 1.00 38.91 100 PRO A CA 1
ATOM 794 C C . PRO A 1 100 ? 25.109 -3.792 11.948 1.00 38.91 100 PRO A C 1
ATOM 796 O O . PRO A 1 100 ? 24.766 -4.969 12.016 1.00 38.91 100 PRO A O 1
ATOM 799 N N . ALA A 1 101 ? 26.349 -3.372 12.227 1.00 41.66 101 ALA A N 1
ATOM 800 C CA . ALA A 1 101 ? 27.425 -4.126 12.883 1.00 41.66 101 ALA A CA 1
ATOM 801 C C . ALA A 1 101 ? 27.774 -5.514 12.295 1.00 41.66 101 ALA A C 1
ATOM 803 O O . ALA A 1 101 ? 27.550 -6.547 12.923 1.00 41.66 101 ALA A O 1
ATOM 804 N N . ALA A 1 102 ? 28.448 -5.547 11.140 1.00 38.97 102 ALA A N 1
ATOM 805 C CA . ALA A 1 102 ? 29.409 -6.622 10.892 1.00 38.97 102 ALA A CA 1
ATOM 806 C C . ALA A 1 102 ? 30.746 -6.211 11.522 1.00 38.97 102 ALA A C 1
ATOM 808 O O . ALA A 1 102 ? 31.381 -5.249 11.095 1.00 38.97 102 ALA A O 1
ATOM 809 N N . ALA A 1 103 ? 31.083 -6.923 12.594 1.00 38.56 103 ALA A N 1
ATOM 810 C CA . ALA A 1 103 ? 32.237 -6.767 13.459 1.00 38.56 103 ALA A CA 1
ATOM 811 C C . ALA A 1 103 ? 33.559 -6.455 12.736 1.00 38.56 103 ALA A C 1
ATOM 813 O O . ALA A 1 103 ? 33.877 -7.010 11.681 1.00 38.56 103 ALA A O 1
ATOM 814 N N . HIS A 1 104 ? 34.335 -5.584 13.383 1.00 39.59 104 HIS A N 1
ATOM 815 C CA . HIS A 1 104 ? 35.773 -5.472 13.192 1.00 39.59 104 HIS A CA 1
ATOM 816 C C . HIS A 1 104 ? 36.469 -6.816 13.464 1.00 39.59 104 HIS A C 1
ATOM 818 O O . HIS A 1 104 ? 36.087 -7.544 14.373 1.00 39.59 104 HIS A O 1
ATOM 824 N N . GLU A 1 105 ? 37.509 -7.051 12.659 1.00 45.97 105 GLU A N 1
ATOM 825 C CA . GLU A 1 105 ? 38.690 -7.895 12.886 1.00 45.97 105 GLU A CA 1
ATOM 826 C C . GLU A 1 105 ? 38.504 -9.383 13.230 1.00 45.97 105 GLU A C 1
ATOM 828 O O . GLU A 1 105 ? 38.145 -9.768 14.335 1.00 45.97 105 GLU A O 1
ATOM 833 N N . THR A 1 106 ? 38.924 -10.257 12.307 1.00 46.91 106 THR A N 1
ATOM 834 C CA . THR A 1 106 ? 40.187 -11.020 12.442 1.00 46.91 106 THR A CA 1
ATOM 835 C C . THR A 1 106 ? 40.393 -11.972 11.257 1.00 46.91 106 THR A C 1
ATOM 837 O O . THR A 1 106 ? 39.526 -12.769 10.918 1.00 46.91 106 THR A O 1
ATOM 840 N N . ALA A 1 107 ? 41.560 -11.851 10.622 1.00 40.03 107 ALA A N 1
ATOM 841 C CA . ALA A 1 107 ? 42.333 -12.872 9.898 1.00 40.03 107 ALA A CA 1
ATOM 842 C C . ALA A 1 107 ? 43.486 -12.085 9.240 1.00 40.03 107 ALA A C 1
ATOM 844 O O . ALA A 1 107 ? 43.297 -11.442 8.213 1.00 40.03 107 ALA A O 1
ATOM 845 N N . GLY A 1 108 ? 44.633 -11.894 9.892 1.00 46.69 108 GLY A N 1
ATOM 846 C CA . GLY A 1 108 ? 45.504 -12.976 10.338 1.00 46.69 108 GLY A CA 1
ATOM 847 C C . GLY A 1 108 ? 46.264 -13.505 9.120 1.00 46.69 108 GLY A C 1
ATOM 848 O O . GLY A 1 108 ? 45.718 -14.320 8.388 1.00 46.69 108 GLY A O 1
ATOM 849 N N . GLN A 1 109 ? 47.461 -12.951 8.883 1.00 54.66 109 GLN A N 1
ATOM 850 C CA . GLN A 1 109 ? 48.527 -13.412 7.972 1.00 54.66 109 GLN A CA 1
ATOM 851 C C . GLN A 1 109 ? 48.119 -14.420 6.876 1.00 54.66 109 GLN A C 1
ATOM 853 O O . GLN A 1 109 ? 48.400 -15.609 6.978 1.00 54.66 109 GLN A O 1
ATOM 858 N N . LEU A 1 110 ? 47.534 -13.945 5.775 1.00 46.22 110 LEU A N 1
ATOM 859 C CA . LEU A 1 110 ? 47.432 -14.717 4.532 1.00 46.22 110 LEU A CA 1
ATOM 860 C C . LEU A 1 110 ? 47.796 -13.801 3.359 1.00 46.22 110 LEU A C 1
ATOM 862 O O . LEU A 1 110 ? 47.294 -12.687 3.260 1.00 46.22 110 LEU A O 1
ATOM 866 N N . GLY A 1 111 ? 48.732 -14.248 2.516 1.00 63.19 111 GLY A N 1
ATOM 867 C CA . GLY A 1 111 ? 49.468 -13.419 1.551 1.00 63.19 111 GLY A CA 1
ATOM 868 C C . GLY A 1 111 ? 48.616 -12.565 0.601 1.00 63.19 111 GLY A C 1
ATOM 869 O O . GLY A 1 111 ? 47.435 -12.819 0.378 1.00 63.19 111 GLY A O 1
ATOM 870 N N . ALA A 1 112 ? 49.247 -11.555 -0.008 1.00 64.31 112 ALA A N 1
ATOM 871 C CA . ALA A 1 112 ? 48.611 -10.521 -0.837 1.00 64.31 112 ALA A CA 1
ATOM 872 C C . ALA A 1 112 ? 47.624 -11.048 -1.901 1.00 64.31 112 ALA A C 1
ATOM 874 O O . ALA A 1 112 ? 46.612 -10.403 -2.169 1.00 64.31 112 ALA A O 1
ATOM 875 N N . LEU A 1 113 ? 47.863 -12.240 -2.460 1.00 56.81 113 LEU A N 1
ATOM 876 C CA . LEU A 1 113 ? 46.954 -12.892 -3.407 1.00 56.81 113 LEU A CA 1
ATOM 877 C C . LEU A 1 113 ? 45.622 -13.315 -2.759 1.00 56.81 113 LEU A C 1
ATOM 879 O O . LEU A 1 113 ? 44.567 -13.120 -3.358 1.00 56.81 113 LEU A O 1
ATOM 883 N N . TYR A 1 114 ? 45.644 -13.823 -1.523 1.00 63.22 114 TYR A N 1
ATOM 884 C CA . TYR A 1 114 ? 44.438 -14.151 -0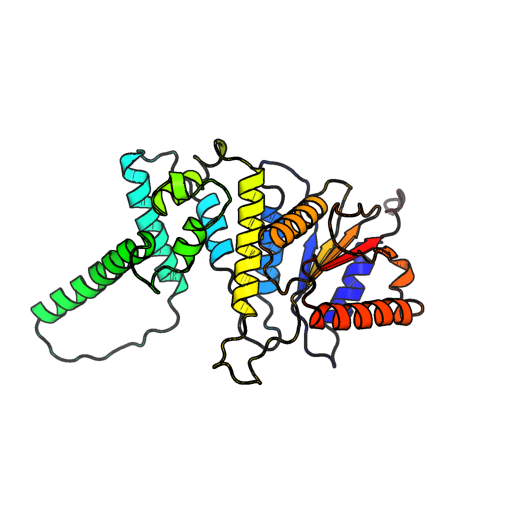.757 1.00 63.22 114 TYR A CA 1
ATOM 885 C C . TYR A 1 114 ? 43.647 -12.889 -0.419 1.00 63.22 114 TYR A C 1
ATOM 887 O O . TYR A 1 114 ? 42.435 -12.861 -0.613 1.00 63.22 114 TYR A O 1
ATOM 895 N N . HIS A 1 115 ? 44.320 -11.810 -0.008 1.00 64.00 115 HIS A N 1
ATOM 896 C CA . HIS A 1 115 ? 43.661 -10.519 0.188 1.00 64.00 115 HIS A CA 1
ATOM 897 C C . HIS A 1 115 ? 43.038 -9.989 -1.107 1.00 64.00 115 HIS A C 1
ATOM 899 O O . HIS A 1 115 ? 41.914 -9.495 -1.070 1.00 64.00 115 HIS A O 1
ATOM 905 N N . LEU A 1 116 ? 43.705 -10.127 -2.255 1.00 67.75 116 LEU A N 1
ATOM 906 C CA . LEU A 1 116 ? 43.177 -9.662 -3.538 1.00 67.75 116 LEU A CA 1
ATOM 907 C C . LEU A 1 116 ? 41.969 -10.495 -3.993 1.00 67.75 116 LEU A C 1
ATOM 909 O O . LEU A 1 116 ? 40.943 -9.923 -4.361 1.00 67.75 116 LEU A O 1
ATOM 913 N N . VAL A 1 117 ? 42.039 -11.826 -3.884 1.00 68.94 117 VAL A N 1
ATOM 914 C CA . VAL A 1 117 ? 40.920 -12.740 -4.174 1.00 68.94 117 VAL A CA 1
ATOM 915 C C . VAL A 1 117 ? 39.766 -12.520 -3.199 1.00 68.94 117 VAL A C 1
ATOM 917 O O . VAL A 1 117 ? 38.620 -12.470 -3.630 1.00 68.94 117 VAL A O 1
ATOM 920 N N . TRP A 1 118 ? 40.033 -12.311 -1.910 1.00 68.62 118 TRP A N 1
ATOM 921 C CA . TRP A 1 118 ? 39.016 -12.013 -0.900 1.00 68.62 118 TRP A CA 1
ATOM 922 C C . TRP A 1 118 ? 38.345 -10.656 -1.136 1.00 68.62 118 TRP A C 1
ATOM 924 O O . TRP A 1 118 ? 37.121 -10.547 -1.059 1.00 68.62 118 TRP A O 1
ATOM 934 N N . GLN A 1 119 ? 39.114 -9.623 -1.488 1.00 64.75 119 GLN A N 1
ATOM 935 C CA . GLN A 1 119 ? 38.587 -8.306 -1.857 1.00 64.75 119 GLN A CA 1
ATOM 936 C C . GLN A 1 119 ? 37.773 -8.372 -3.155 1.00 64.75 119 GLN A C 1
ATOM 938 O O . GLN A 1 119 ? 36.708 -7.757 -3.254 1.00 64.75 119 GLN A O 1
ATOM 943 N N . PHE A 1 120 ? 38.229 -9.147 -4.141 1.00 66.56 120 PHE A N 1
ATOM 944 C CA . PHE A 1 120 ? 37.509 -9.360 -5.393 1.00 66.56 120 PHE A CA 1
ATOM 945 C C . PHE A 1 120 ? 36.232 -10.175 -5.169 1.00 66.56 120 PHE A C 1
ATOM 947 O O . PHE A 1 120 ? 35.165 -9.772 -5.621 1.00 66.56 120 PHE A O 1
ATOM 954 N N . ALA A 1 121 ? 36.289 -11.246 -4.378 1.00 61.50 121 ALA A N 1
ATOM 955 C CA . ALA A 1 121 ? 35.134 -12.038 -3.971 1.00 61.50 121 ALA A CA 1
ATOM 956 C C . ALA A 1 121 ? 34.124 -11.189 -3.182 1.00 61.50 121 ALA A C 1
ATOM 958 O O . ALA A 1 121 ? 32.941 -11.196 -3.521 1.00 61.50 121 ALA A O 1
ATOM 959 N N . ARG A 1 122 ? 34.566 -10.351 -2.230 1.00 62.81 122 ARG A N 1
ATOM 960 C CA . ARG A 1 122 ? 33.706 -9.373 -1.527 1.00 62.81 122 ARG A CA 1
ATOM 961 C C . ARG A 1 122 ? 33.013 -8.398 -2.478 1.00 62.81 122 ARG A C 1
ATOM 963 O O . ARG A 1 122 ? 31.924 -7.922 -2.164 1.00 62.81 122 ARG A O 1
ATOM 970 N N . LYS A 1 123 ? 33.605 -8.083 -3.633 1.00 59.88 123 LYS A N 1
ATOM 971 C CA . LYS A 1 123 ? 33.004 -7.187 -4.635 1.00 59.88 123 LYS A CA 1
ATOM 972 C C . LYS A 1 123 ? 32.104 -7.925 -5.634 1.00 59.88 123 LYS A C 1
ATOM 974 O O . LYS A 1 123 ? 31.011 -7.438 -5.932 1.00 59.88 123 LYS A O 1
ATOM 979 N N . VAL A 1 124 ? 32.525 -9.089 -6.126 1.00 59.22 124 VAL A N 1
ATOM 980 C CA . VAL A 1 124 ? 31.879 -9.826 -7.225 1.00 59.22 124 VAL A CA 1
ATOM 981 C C . VAL A 1 124 ? 30.791 -10.774 -6.736 1.00 59.22 124 VAL A C 1
ATOM 983 O O . VAL A 1 124 ? 29.725 -10.824 -7.349 1.00 59.22 124 VAL A O 1
ATOM 986 N N . VAL A 1 125 ? 30.986 -11.464 -5.609 1.00 59.56 125 VAL A N 1
ATOM 987 C CA . VAL A 1 125 ? 29.999 -12.417 -5.074 1.00 59.56 125 VAL A CA 1
ATOM 988 C C . VAL A 1 125 ? 28.661 -11.727 -4.767 1.00 59.56 125 VAL A C 1
ATOM 990 O O . VAL A 1 125 ? 27.633 -12.215 -5.242 1.00 59.56 125 VAL A O 1
ATOM 993 N N . PRO A 1 126 ? 28.605 -10.546 -4.114 1.00 58.12 126 PRO A N 1
ATOM 994 C CA . PRO A 1 126 ? 27.334 -9.846 -3.917 1.00 58.12 126 PRO A CA 1
ATOM 995 C C . PRO A 1 126 ? 26.695 -9.364 -5.225 1.00 58.12 126 PRO A C 1
ATOM 997 O O . PRO A 1 126 ? 25.471 -9.318 -5.327 1.00 58.12 126 PRO A O 1
ATOM 1000 N N . ALA A 1 127 ? 27.498 -9.012 -6.236 1.00 58.47 127 ALA A N 1
ATOM 1001 C CA . ALA A 1 127 ? 27.001 -8.577 -7.541 1.00 58.47 127 ALA A CA 1
ATOM 1002 C C . ALA A 1 127 ? 26.385 -9.738 -8.338 1.00 58.47 127 ALA A C 1
ATOM 1004 O O . ALA A 1 127 ? 25.296 -9.585 -8.894 1.00 58.47 127 ALA A O 1
ATOM 1005 N N . ALA A 1 128 ? 27.042 -10.899 -8.349 1.00 59.38 128 ALA A N 1
ATOM 1006 C CA . ALA A 1 128 ? 26.542 -12.114 -8.980 1.00 59.38 128 ALA A CA 1
ATOM 1007 C C . ALA A 1 128 ? 25.288 -12.637 -8.264 1.00 59.38 128 ALA A C 1
ATOM 1009 O O . ALA A 1 128 ? 24.263 -12.852 -8.910 1.00 59.38 128 ALA A O 1
ATOM 1010 N N . LEU A 1 129 ? 25.310 -12.722 -6.926 1.00 58.56 129 LEU A N 1
ATOM 1011 C CA . LEU A 1 129 ? 24.140 -13.101 -6.125 1.00 58.56 129 LEU A CA 1
ATOM 1012 C C . LEU A 1 129 ? 22.971 -12.128 -6.303 1.00 58.56 129 LEU A C 1
ATOM 1014 O O . LEU A 1 129 ? 21.820 -12.550 -6.269 1.00 58.56 129 LEU A O 1
ATOM 1018 N N . PHE A 1 130 ? 23.235 -10.839 -6.528 1.00 55.88 130 PHE A N 1
ATOM 1019 C CA . PHE A 1 130 ? 22.197 -9.856 -6.827 1.00 55.88 130 PHE A CA 1
ATOM 1020 C C . PHE A 1 130 ? 21.589 -10.054 -8.221 1.00 55.88 130 PHE A C 1
ATOM 1022 O O . PHE A 1 130 ? 20.366 -10.061 -8.336 1.00 55.88 130 PHE A O 1
ATOM 1029 N N . ARG A 1 131 ? 22.401 -10.273 -9.266 1.00 60.84 131 ARG A N 1
ATOM 1030 C CA . ARG A 1 131 ? 21.883 -10.609 -10.610 1.00 60.84 131 ARG A CA 1
ATOM 1031 C C . ARG A 1 131 ? 21.039 -11.880 -10.567 1.00 60.84 131 ARG A C 1
ATOM 1033 O O . ARG A 1 131 ? 19.953 -11.929 -11.133 1.00 60.84 131 ARG A O 1
ATOM 1040 N N . ILE A 1 132 ? 21.492 -12.869 -9.806 1.00 59.09 132 ILE A N 1
ATOM 1041 C CA . ILE A 1 132 ? 20.757 -14.100 -9.531 1.00 59.09 132 ILE A CA 1
ATOM 1042 C C . ILE A 1 132 ? 19.436 -13.805 -8.795 1.00 59.09 132 ILE A C 1
ATOM 1044 O O . ILE A 1 132 ? 18.385 -14.281 -9.220 1.00 59.09 132 ILE A O 1
ATOM 1048 N N . ALA A 1 133 ? 19.459 -12.974 -7.748 1.00 57.84 133 ALA A N 1
ATOM 1049 C CA . ALA A 1 133 ? 18.277 -12.584 -6.972 1.00 57.84 133 ALA A CA 1
ATOM 1050 C C . ALA A 1 133 ? 17.224 -11.855 -7.817 1.00 57.84 133 ALA A C 1
ATOM 1052 O O . ALA A 1 133 ? 16.025 -12.059 -7.634 1.00 57.84 133 ALA A O 1
ATOM 1053 N N . VAL A 1 134 ? 17.683 -10.991 -8.721 1.00 59.59 134 VAL A N 1
ATOM 1054 C CA . VAL A 1 134 ? 16.854 -10.142 -9.582 1.00 59.59 134 VAL A CA 1
ATOM 1055 C C . VAL A 1 134 ? 16.343 -10.899 -10.809 1.00 59.59 134 VAL A C 1
ATOM 1057 O O . VAL A 1 134 ? 15.231 -10.644 -11.257 1.00 59.59 134 VAL A O 1
ATOM 1060 N N . SER A 1 135 ? 17.089 -11.893 -11.296 1.00 58.88 135 SER A N 1
ATOM 1061 C CA . SER A 1 135 ? 16.634 -12.784 -12.374 1.00 58.88 135 SER A CA 1
ATOM 1062 C C . SER A 1 135 ? 15.502 -13.732 -11.958 1.00 58.88 135 SER A C 1
ATOM 1064 O O . SER A 1 135 ? 14.891 -14.368 -12.808 1.00 58.88 135 SER A O 1
ATOM 1066 N N . GLY A 1 136 ? 15.241 -13.884 -10.653 1.00 53.12 136 GLY A N 1
ATOM 1067 C CA . GLY A 1 136 ? 14.184 -14.754 -10.127 1.00 53.12 136 GLY A CA 1
ATOM 1068 C C . GLY A 1 136 ? 14.435 -16.262 -10.279 1.00 53.12 136 GLY A C 1
ATOM 1069 O O . GLY A 1 136 ? 13.582 -17.051 -9.866 1.00 53.12 136 GLY A O 1
ATOM 1070 N N . ARG A 1 137 ? 15.598 -16.669 -10.816 1.00 52.97 137 ARG A N 1
ATOM 1071 C CA . ARG A 1 137 ? 15.909 -18.053 -11.222 1.00 52.97 137 ARG A CA 1
ATOM 1072 C C . ARG A 1 137 ? 16.233 -19.005 -10.062 1.00 52.97 137 ARG A C 1
ATOM 1074 O O . ARG A 1 137 ? 16.055 -20.207 -10.212 1.00 52.97 137 ARG A O 1
ATOM 1081 N N . ILE A 1 138 ? 16.661 -18.499 -8.897 1.00 46.09 138 ILE A N 1
ATOM 1082 C CA . ILE A 1 138 ? 17.028 -19.337 -7.738 1.00 46.09 138 ILE A CA 1
ATOM 1083 C C . ILE A 1 138 ? 15.945 -19.304 -6.636 1.00 46.09 138 ILE A C 1
ATOM 1085 O O . ILE A 1 138 ? 15.479 -18.227 -6.243 1.00 46.09 138 ILE A O 1
ATOM 1089 N N . PRO A 1 139 ? 15.512 -20.465 -6.099 1.00 43.03 139 PRO A N 1
ATOM 1090 C CA . PRO A 1 139 ? 14.641 -20.541 -4.926 1.00 43.03 139 PRO A CA 1
ATOM 1091 C C . PRO A 1 139 ? 15.272 -19.880 -3.689 1.00 43.03 139 PRO A C 1
ATOM 1093 O O . PRO A 1 139 ? 16.390 -20.192 -3.308 1.00 43.03 139 PRO A O 1
ATOM 1096 N N . GLY A 1 140 ? 14.546 -18.969 -3.030 1.00 46.44 140 GLY A N 1
ATOM 1097 C CA . GLY A 1 140 ? 14.930 -18.416 -1.720 1.00 46.44 140 GLY A CA 1
ATOM 1098 C C . GLY A 1 140 ? 15.657 -17.066 -1.734 1.00 46.44 140 GLY A C 1
ATOM 1099 O O . GLY A 1 140 ? 15.427 -16.271 -0.822 1.00 46.44 140 GLY A O 1
ATOM 1100 N N . VAL A 1 141 ? 16.427 -16.745 -2.776 1.00 49.72 141 VAL A N 1
ATOM 1101 C CA . VAL A 1 141 ? 17.098 -15.440 -2.934 1.00 49.72 141 VAL A CA 1
ATOM 1102 C C . VAL A 1 141 ? 16.204 -14.494 -3.749 1.00 49.72 141 VAL A C 1
ATOM 1104 O O . VAL A 1 141 ? 15.597 -14.902 -4.733 1.00 49.72 141 VAL A O 1
ATOM 1107 N N . GLY A 1 142 ? 16.065 -13.229 -3.332 1.00 62.66 142 GLY A N 1
ATOM 1108 C CA . GLY A 1 142 ? 15.271 -12.247 -4.088 1.00 62.66 142 GLY A CA 1
ATOM 1109 C C . GLY A 1 142 ? 13.752 -12.422 -3.978 1.00 62.66 142 GLY A C 1
ATOM 1110 O O . GLY A 1 142 ? 13.019 -12.027 -4.881 1.00 62.66 142 GLY A O 1
ATOM 1111 N N . ARG A 1 143 ? 13.250 -12.980 -2.863 1.00 7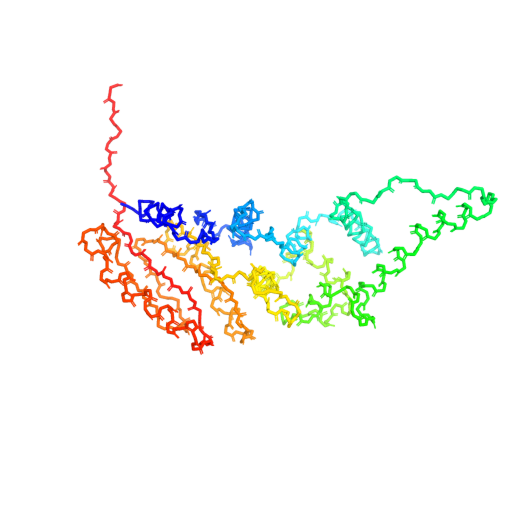3.31 143 ARG A N 1
ATOM 1112 C CA . ARG A 1 143 ? 11.801 -13.158 -2.610 1.00 73.31 143 ARG A CA 1
ATOM 1113 C C . ARG A 1 143 ? 10.973 -11.888 -2.848 1.00 73.31 143 ARG A C 1
ATOM 1115 O O . ARG A 1 143 ? 9.841 -12.001 -3.297 1.00 73.31 143 ARG A O 1
ATOM 1122 N N . GLN A 1 144 ? 11.534 -10.709 -2.568 1.00 79.19 144 GLN A N 1
ATOM 1123 C CA . GLN A 1 144 ? 10.882 -9.423 -2.838 1.00 79.19 144 GLN A CA 1
ATOM 1124 C C . GLN A 1 144 ? 10.698 -9.163 -4.341 1.00 79.19 144 GLN A C 1
ATOM 1126 O O . GLN A 1 144 ? 9.598 -8.844 -4.766 1.00 79.19 144 GLN A O 1
ATOM 1131 N N . TYR A 1 145 ? 11.721 -9.406 -5.165 1.00 80.69 145 TYR A N 1
ATOM 1132 C CA . TYR A 1 145 ? 11.659 -9.227 -6.622 1.00 80.69 145 TYR A CA 1
ATOM 1133 C C . TYR A 1 145 ? 10.742 -10.262 -7.273 1.00 80.69 145 TYR A C 1
ATOM 1135 O O . TYR A 1 145 ? 9.922 -9.940 -8.125 1.00 80.69 145 TYR A O 1
ATOM 1143 N N . ARG A 1 146 ? 10.807 -11.510 -6.795 1.00 81.12 146 ARG A N 1
ATOM 1144 C CA . ARG A 1 146 ? 9.886 -12.572 -7.219 1.00 81.12 146 ARG A CA 1
ATOM 1145 C C . ARG A 1 146 ? 8.438 -12.281 -6.852 1.00 81.12 146 ARG A C 1
ATOM 1147 O O . ARG A 1 146 ? 7.551 -12.775 -7.536 1.00 81.12 146 ARG A O 1
ATOM 1154 N N . TRP A 1 147 ? 8.196 -11.545 -5.767 1.00 88.88 147 TRP A N 1
ATOM 1155 C CA . TRP A 1 147 ? 6.854 -11.081 -5.446 1.00 88.88 147 TRP A CA 1
ATOM 1156 C C . TRP A 1 147 ? 6.383 -10.105 -6.526 1.00 88.88 147 TRP A C 1
ATOM 1158 O O . TRP A 1 147 ? 5.354 -10.386 -7.121 1.00 88.88 147 TRP A O 1
ATOM 1168 N N . PHE A 1 148 ? 7.163 -9.078 -6.885 1.00 87.00 148 PHE A N 1
ATOM 1169 C CA . PHE A 1 148 ? 6.807 -8.141 -7.968 1.00 87.00 148 PHE A CA 1
ATOM 1170 C C . PHE A 1 148 ? 6.522 -8.838 -9.308 1.00 87.00 148 PHE A C 1
ATOM 1172 O O . PHE A 1 148 ? 5.529 -8.536 -9.956 1.00 87.00 148 PHE A O 1
ATOM 1179 N N . MET A 1 149 ? 7.316 -9.846 -9.677 1.00 86.50 149 MET A N 1
ATOM 1180 C CA . MET A 1 149 ? 7.100 -10.606 -10.920 1.00 86.50 149 MET A CA 1
ATOM 1181 C C . MET A 1 149 ? 5.855 -11.511 -10.914 1.00 86.50 149 MET A C 1
ATOM 1183 O O . MET A 1 149 ? 5.502 -12.069 -11.947 1.00 86.50 149 MET A O 1
ATOM 1187 N N . ARG A 1 150 ? 5.207 -11.705 -9.761 1.00 84.94 150 ARG A N 1
ATOM 1188 C CA . ARG A 1 150 ? 3.997 -12.532 -9.599 1.00 84.94 150 ARG A CA 1
ATOM 1189 C C . ARG A 1 150 ? 2.729 -11.703 -9.410 1.00 84.94 150 ARG A C 1
ATOM 1191 O O . ARG A 1 150 ? 1.701 -12.264 -9.047 1.00 84.94 150 ARG A O 1
ATOM 1198 N N . GLN A 1 151 ? 2.819 -10.386 -9.565 1.00 84.94 151 GLN A N 1
ATOM 1199 C CA . GLN A 1 151 ? 1.664 -9.512 -9.410 1.00 84.94 151 GLN A CA 1
ATOM 1200 C C . GLN A 1 151 ? 0.779 -9.574 -10.651 1.00 84.94 151 GLN A C 1
ATOM 1202 O O . GLN A 1 151 ? 1.275 -9.737 -11.761 1.00 84.94 151 GLN A O 1
ATOM 1207 N N . HIS A 1 152 ? -0.531 -9.448 -10.448 1.00 79.94 152 HIS A N 1
ATOM 1208 C CA . HIS A 1 152 ? -1.499 -9.344 -11.542 1.00 79.94 152 HIS A CA 1
ATOM 1209 C C . HIS A 1 152 ? -1.537 -7.928 -12.143 1.00 79.94 152 HIS A C 1
ATOM 1211 O O . HIS A 1 152 ? -1.953 -7.753 -13.281 1.00 79.94 152 HIS A O 1
ATOM 1217 N N . TYR A 1 153 ? -1.041 -6.934 -11.402 1.00 80.12 153 TYR A N 1
ATOM 1218 C CA . TYR A 1 153 ? -0.955 -5.536 -11.822 1.00 80.12 153 TYR A CA 1
ATOM 1219 C C . TYR A 1 153 ? 0.255 -5.295 -12.731 1.00 80.12 153 TYR A C 1
ATOM 1221 O O . TYR A 1 153 ? 1.341 -5.805 -12.448 1.00 80.12 153 TYR A O 1
ATOM 1229 N N . LEU A 1 154 ? 0.086 -4.464 -13.763 1.00 75.38 154 LEU A N 1
ATOM 1230 C CA . LEU A 1 154 ? 1.113 -3.999 -14.710 1.00 75.38 154 LEU A CA 1
ATOM 1231 C C . LEU A 1 154 ? 1.693 -5.082 -15.629 1.00 75.38 154 LEU A C 1
ATOM 1233 O O . LEU A 1 154 ? 2.750 -4.886 -16.231 1.00 75.38 154 LEU A O 1
ATOM 1237 N N . ALA A 1 155 ? 1.022 -6.231 -15.738 1.00 77.00 155 ALA A N 1
ATOM 1238 C CA . ALA A 1 155 ? 1.444 -7.377 -16.545 1.00 77.00 155 ALA A CA 1
ATOM 1239 C C . ALA A 1 155 ? 2.959 -7.699 -16.445 1.00 77.00 155 ALA A C 1
ATOM 1241 O O . ALA A 1 155 ? 3.668 -7.689 -17.455 1.00 77.00 155 ALA A O 1
ATOM 1242 N N . PRO A 1 156 ? 3.495 -8.038 -15.254 1.00 73.25 156 PRO A N 1
ATOM 1243 C CA . PRO A 1 156 ? 4.932 -8.251 -15.045 1.00 73.25 156 PRO A CA 1
ATOM 1244 C C . PRO A 1 156 ? 5.528 -9.342 -15.940 1.00 73.25 156 PRO A C 1
ATOM 1246 O O . PRO A 1 156 ? 6.710 -9.302 -16.275 1.00 73.25 156 PRO A O 1
ATOM 1249 N N . ALA A 1 157 ? 4.702 -10.313 -16.344 1.00 64.56 157 ALA A N 1
ATOM 1250 C CA . ALA A 1 157 ? 5.081 -11.378 -17.265 1.00 64.56 157 ALA A CA 1
ATOM 1251 C C . ALA A 1 157 ? 5.527 -10.845 -18.639 1.00 64.56 157 ALA A C 1
ATOM 1253 O O . ALA A 1 157 ? 6.426 -11.430 -19.238 1.00 64.56 157 ALA A O 1
ATOM 1254 N N . GLN A 1 158 ? 4.964 -9.725 -19.105 1.00 71.12 158 GLN A N 1
ATOM 1255 C CA . GLN A 1 158 ? 5.337 -9.109 -20.383 1.00 71.12 158 GLN A CA 1
ATOM 1256 C C . GLN A 1 158 ? 6.720 -8.450 -20.322 1.00 71.12 158 GLN A C 1
ATOM 1258 O O . GLN A 1 158 ? 7.442 -8.441 -21.311 1.00 71.12 158 GLN A O 1
ATOM 1263 N N . SER A 1 159 ? 7.142 -7.972 -19.146 1.00 72.25 159 SER A N 1
ATOM 1264 C CA . SER A 1 159 ? 8.487 -7.412 -18.953 1.00 72.25 159 SER A CA 1
ATOM 1265 C C . SER A 1 159 ? 9.589 -8.477 -18.898 1.00 72.25 159 SER A C 1
ATOM 1267 O O . SER A 1 159 ? 10.766 -8.143 -19.011 1.00 72.25 159 SER A O 1
ATOM 1269 N N . GLY A 1 160 ? 9.246 -9.754 -18.684 1.00 72.75 160 GLY A N 1
ATOM 1270 C CA . GLY A 1 160 ? 10.172 -10.895 -18.628 1.00 72.75 160 GLY A CA 1
ATOM 1271 C C . GLY A 1 160 ? 11.122 -10.921 -17.419 1.00 72.75 160 GLY A C 1
ATOM 1272 O O . GLY A 1 160 ? 11.371 -11.981 -16.844 1.00 72.75 160 GLY A O 1
ATOM 1273 N N . THR A 1 161 ? 11.634 -9.767 -16.980 1.00 79.50 161 THR A N 1
ATOM 1274 C CA . THR A 1 161 ? 12.582 -9.620 -15.870 1.00 79.50 161 THR A CA 1
ATOM 1275 C C . THR A 1 161 ? 12.220 -8.449 -14.956 1.00 79.50 161 THR A C 1
ATOM 1277 O O . THR A 1 161 ? 11.575 -7.486 -15.366 1.00 79.50 161 THR A O 1
ATOM 1280 N N . PHE A 1 162 ? 12.671 -8.509 -13.698 1.00 82.81 162 PHE A N 1
ATOM 1281 C CA . PHE A 1 162 ? 12.417 -7.437 -12.734 1.00 82.81 162 PHE A CA 1
ATOM 1282 C C . PHE A 1 162 ? 13.037 -6.081 -13.121 1.00 82.81 162 PHE A C 1
ATOM 1284 O O . PHE A 1 162 ? 12.358 -5.087 -12.904 1.00 82.81 162 PHE A O 1
ATOM 1291 N N . PRO A 1 163 ? 14.263 -5.974 -13.682 1.00 81.81 163 PRO A N 1
ATOM 1292 C CA . PRO A 1 163 ? 14.810 -4.683 -14.106 1.00 81.81 163 PRO A CA 1
ATOM 1293 C C . PRO A 1 163 ? 13.955 -3.983 -15.163 1.00 81.81 163 PRO A C 1
ATOM 1295 O O . PRO A 1 163 ? 13.729 -2.789 -15.038 1.00 81.81 163 PRO A O 1
ATOM 1298 N N . ALA A 1 164 ? 13.420 -4.733 -16.130 1.00 81.62 164 ALA A N 1
ATOM 1299 C CA . ALA A 1 164 ? 12.525 -4.187 -17.149 1.00 81.62 164 ALA A CA 1
ATOM 1300 C C . ALA A 1 164 ? 11.188 -3.710 -16.550 1.00 81.62 164 ALA A C 1
ATOM 1302 O O . ALA A 1 164 ? 10.672 -2.661 -16.920 1.00 81.62 164 ALA A O 1
ATOM 1303 N N . LEU A 1 165 ? 10.640 -4.436 -15.566 1.00 85.56 165 LEU A N 1
ATOM 1304 C CA . LEU A 1 165 ? 9.491 -3.943 -14.796 1.00 85.56 165 LEU A CA 1
ATOM 1305 C C . LEU A 1 165 ? 9.858 -2.692 -13.978 1.00 85.56 165 LEU A C 1
ATOM 1307 O O . LEU A 1 165 ? 9.080 -1.750 -13.895 1.00 85.56 165 LEU A O 1
ATOM 1311 N N . ALA A 1 166 ? 11.031 -2.688 -13.347 1.00 86.50 166 ALA A N 1
ATOM 1312 C CA . ALA A 1 166 ? 11.500 -1.590 -12.511 1.00 86.50 166 ALA A CA 1
ATOM 1313 C C . ALA A 1 166 ? 11.692 -0.299 -13.314 1.00 86.50 166 ALA A C 1
ATOM 1315 O O . ALA A 1 166 ? 11.388 0.765 -12.789 1.00 86.50 166 ALA A O 1
ATOM 1316 N N . GLU A 1 167 ? 12.145 -0.401 -14.564 1.00 87.44 167 GLU A N 1
ATOM 1317 C CA . GLU A 1 167 ? 12.236 0.709 -15.513 1.00 87.44 167 GLU A CA 1
ATOM 1318 C C . GLU A 1 167 ? 10.869 1.337 -15.787 1.00 87.44 167 GLU A C 1
ATOM 1320 O O . GLU A 1 167 ? 10.718 2.539 -15.590 1.00 87.44 167 GLU A O 1
ATOM 1325 N N . ARG A 1 168 ? 9.847 0.530 -16.102 1.00 87.88 168 ARG A N 1
ATOM 1326 C CA . ARG A 1 168 ? 8.459 0.999 -16.303 1.00 87.88 168 ARG A CA 1
ATOM 1327 C C . ARG A 1 168 ? 7.873 1.716 -15.084 1.00 87.88 168 ARG A C 1
ATOM 1329 O O . ARG A 1 168 ? 7.031 2.595 -15.215 1.00 87.88 168 ARG A O 1
ATOM 1336 N N . LEU A 1 169 ? 8.339 1.359 -13.888 1.00 89.00 169 LEU A N 1
ATOM 1337 C CA . LEU A 1 169 ? 7.908 1.956 -12.622 1.00 89.00 169 LEU A CA 1
ATOM 1338 C C . LEU A 1 169 ? 8.618 3.277 -12.278 1.00 89.00 169 LEU A C 1
ATOM 1340 O O . LEU A 1 169 ? 8.270 3.890 -11.272 1.00 89.00 169 LEU A O 1
ATOM 1344 N N . THR A 1 170 ? 9.615 3.717 -13.047 1.00 88.38 170 THR A N 1
ATOM 1345 C CA . THR A 1 170 ? 10.365 4.955 -12.764 1.00 88.38 170 THR A CA 1
ATOM 1346 C C . THR A 1 170 ? 9.569 6.223 -13.071 1.00 88.38 170 THR A C 1
ATOM 1348 O O . THR A 1 170 ? 8.565 6.189 -13.781 1.00 88.38 170 THR A O 1
ATOM 1351 N N . ALA A 1 171 ? 10.010 7.369 -12.543 1.00 82.50 171 ALA A N 1
ATOM 1352 C CA . ALA A 1 171 ? 9.323 8.649 -12.696 1.00 82.50 171 ALA A CA 1
ATOM 1353 C C . ALA A 1 171 ? 9.118 9.077 -14.153 1.00 82.50 171 ALA A C 1
ATOM 1355 O O . ALA A 1 171 ? 8.056 9.615 -14.465 1.00 82.50 171 ALA A O 1
ATOM 1356 N N . GLY A 1 172 ? 10.084 8.792 -15.028 1.00 77.06 172 GLY A N 1
ATOM 1357 C CA . GLY A 1 172 ? 9.984 9.081 -16.459 1.00 77.06 172 GLY A CA 1
ATOM 1358 C C . GLY A 1 172 ? 9.005 8.159 -17.186 1.00 77.06 172 GLY A C 1
ATOM 1359 O O . GLY A 1 172 ? 8.156 8.629 -17.939 1.00 77.06 172 GLY A O 1
ATOM 1360 N N . ALA A 1 173 ? 9.064 6.852 -16.912 1.00 80.00 173 ALA A N 1
ATOM 1361 C CA . ALA A 1 173 ? 8.351 5.840 -17.696 1.00 80.00 173 ALA A CA 1
ATOM 1362 C C . ALA A 1 173 ? 6.926 5.528 -17.205 1.00 80.00 173 ALA A C 1
ATOM 1364 O O . ALA A 1 173 ? 6.078 5.124 -18.000 1.00 80.00 173 ALA A O 1
ATOM 1365 N N . ARG A 1 174 ? 6.619 5.757 -15.920 1.00 81.12 174 ARG A N 1
ATOM 1366 C CA . ARG A 1 174 ? 5.324 5.377 -15.321 1.00 81.12 174 ARG A CA 1
ATOM 1367 C C . ARG A 1 174 ? 4.107 6.086 -15.919 1.00 81.12 174 ARG A C 1
ATOM 1369 O O . ARG A 1 174 ? 2.989 5.669 -15.659 1.00 81.12 174 ARG A O 1
ATOM 1376 N N . HIS A 1 175 ? 4.300 7.173 -16.669 1.00 79.81 175 HIS A N 1
ATOM 1377 C CA . HIS A 1 175 ? 3.202 7.903 -17.311 1.00 79.81 175 HIS A CA 1
ATOM 1378 C C . HIS A 1 175 ? 2.502 7.074 -18.398 1.00 79.81 175 HIS A C 1
ATOM 1380 O O . HIS A 1 175 ? 1.348 7.350 -18.708 1.00 79.81 175 HIS A O 1
ATOM 1386 N N . GLY A 1 176 ? 3.181 6.066 -18.959 1.00 80.81 176 GLY A N 1
ATOM 1387 C CA . GLY A 1 176 ? 2.581 5.104 -19.887 1.00 80.81 176 GLY A CA 1
ATOM 1388 C C . GLY A 1 176 ? 1.854 3.942 -19.202 1.00 80.81 176 GLY A C 1
ATOM 1389 O O . GLY A 1 176 ? 1.259 3.116 -19.886 1.00 80.81 176 GLY A O 1
ATOM 1390 N N . GLU A 1 177 ? 1.911 3.857 -17.871 1.00 87.06 177 GLU A N 1
ATOM 1391 C CA . GLU A 1 177 ? 1.267 2.801 -17.095 1.00 87.06 177 GLU A CA 1
ATOM 1392 C C . GLU A 1 177 ? -0.119 3.222 -16.611 1.00 87.06 177 GLU A C 1
ATOM 1394 O O . GLU A 1 177 ? -0.375 4.391 -16.326 1.00 87.06 177 GLU A O 1
ATOM 1399 N N . ASP A 1 178 ? -1.001 2.236 -16.457 1.00 89.25 178 ASP A N 1
ATOM 1400 C CA . ASP A 1 178 ? -2.335 2.447 -15.905 1.00 89.25 178 ASP A CA 1
ATOM 1401 C C . ASP A 1 178 ? -2.239 2.911 -14.430 1.00 89.25 178 ASP A C 1
ATOM 1403 O O . ASP A 1 178 ? -1.751 2.152 -13.573 1.00 89.25 178 ASP A O 1
ATOM 1407 N N . PRO A 1 179 ? -2.688 4.142 -14.102 1.00 89.44 179 PRO A N 1
ATOM 1408 C CA . PRO A 1 179 ? -2.608 4.676 -12.747 1.00 89.44 179 PRO A CA 1
ATOM 1409 C C . PRO A 1 179 ? -3.396 3.831 -11.741 1.00 89.44 179 PRO A C 1
ATOM 1411 O O . PRO A 1 179 ? -2.960 3.698 -10.594 1.00 89.44 179 PRO A O 1
ATOM 1414 N N . ASP A 1 180 ? -4.496 3.192 -12.140 1.00 89.88 180 ASP A N 1
ATOM 1415 C CA . ASP A 1 180 ? -5.284 2.349 -11.236 1.00 89.88 180 ASP A CA 1
ATOM 1416 C C . ASP A 1 180 ? -4.498 1.097 -10.836 1.00 89.88 180 ASP A C 1
ATOM 1418 O O . ASP A 1 180 ? -4.447 0.725 -9.657 1.00 89.88 180 ASP A O 1
ATOM 1422 N N . GLN A 1 181 ? -3.784 0.491 -11.787 1.00 91.12 181 GLN A N 1
ATOM 1423 C CA . GLN A 1 181 ? -2.909 -0.652 -11.517 1.00 91.12 181 GLN A CA 1
ATOM 1424 C C . GLN A 1 181 ? -1.719 -0.275 -10.633 1.00 91.12 181 GLN A C 1
ATOM 1426 O O . GLN A 1 181 ? -1.342 -1.058 -9.754 1.00 91.12 181 GLN A O 1
ATOM 1431 N N . LEU A 1 182 ? -1.147 0.920 -10.807 1.00 92.44 182 LEU A N 1
ATOM 1432 C CA . LEU A 1 182 ? -0.095 1.428 -9.921 1.00 92.44 182 LEU A CA 1
ATOM 1433 C C . LEU A 1 182 ? -0.610 1.634 -8.490 1.00 92.44 182 LEU A C 1
ATOM 1435 O O . LEU A 1 182 ? 0.049 1.216 -7.532 1.00 92.44 182 LEU A O 1
ATOM 1439 N N . ASN A 1 183 ? -1.794 2.230 -8.331 1.00 93.81 183 ASN A N 1
ATOM 1440 C CA . ASN A 1 183 ? -2.415 2.444 -7.025 1.00 93.81 183 ASN A CA 1
ATOM 1441 C C . ASN A 1 183 ? -2.756 1.112 -6.327 1.00 93.81 183 ASN A C 1
ATOM 1443 O O . ASN A 1 183 ? -2.447 0.946 -5.141 1.00 93.81 183 ASN A O 1
ATOM 1447 N N . ARG A 1 184 ? -3.284 0.115 -7.051 1.00 94.00 184 ARG A N 1
ATOM 1448 C CA . ARG A 1 184 ? -3.496 -1.241 -6.505 1.00 94.00 184 ARG A CA 1
ATOM 1449 C C . ARG A 1 184 ? -2.187 -1.922 -6.122 1.00 94.00 184 ARG A C 1
ATOM 1451 O O . ARG A 1 184 ? -2.099 -2.518 -5.047 1.00 94.00 184 ARG A O 1
ATOM 1458 N N . LEU A 1 185 ? -1.142 -1.798 -6.944 1.00 94.56 185 LEU A N 1
ATOM 1459 C CA . LEU A 1 185 ? 0.174 -2.357 -6.634 1.00 94.56 185 LEU A CA 1
ATOM 1460 C C . LEU A 1 185 ? 0.775 -1.727 -5.364 1.00 94.56 185 LEU A C 1
ATOM 1462 O O . LEU A 1 185 ? 1.344 -2.453 -4.545 1.00 94.56 185 LEU A O 1
ATOM 1466 N N . LEU A 1 186 ? 0.617 -0.413 -5.167 1.00 95.38 186 LEU A N 1
ATOM 1467 C CA . LEU A 1 186 ? 1.030 0.295 -3.949 1.00 95.38 186 LEU A CA 1
ATOM 1468 C C . LEU A 1 186 ? 0.337 -0.262 -2.706 1.00 95.38 186 LEU A C 1
ATOM 1470 O O . LEU A 1 186 ? 1.008 -0.645 -1.741 1.00 95.38 186 LEU A O 1
ATOM 1474 N N . VAL A 1 187 ? -0.992 -0.357 -2.744 1.00 94.88 187 VAL A N 1
ATOM 1475 C CA . VAL A 1 187 ? -1.786 -0.903 -1.637 1.00 94.88 187 VAL A CA 1
ATOM 1476 C C . VAL A 1 187 ? -1.416 -2.362 -1.379 1.00 94.88 187 VAL A C 1
ATOM 1478 O O . VAL A 1 187 ? -1.185 -2.755 -0.233 1.00 94.88 187 VAL A O 1
ATOM 1481 N N . HIS A 1 188 ? -1.255 -3.167 -2.429 1.00 94.31 188 HIS A N 1
ATOM 1482 C CA . HIS A 1 188 ? -0.884 -4.564 -2.270 1.00 94.31 188 HIS A CA 1
ATOM 1483 C C . HIS A 1 188 ? 0.520 -4.740 -1.680 1.00 94.31 188 HIS A C 1
ATOM 1485 O O . HIS A 1 188 ? 0.712 -5.591 -0.809 1.00 94.31 188 HIS A O 1
ATOM 1491 N N . ALA A 1 189 ? 1.493 -3.925 -2.092 1.00 94.75 189 ALA A N 1
ATOM 1492 C CA . ALA A 1 189 ? 2.841 -3.949 -1.531 1.00 94.75 189 ALA A CA 1
ATOM 1493 C C . ALA A 1 189 ? 2.838 -3.579 -0.039 1.00 94.75 189 ALA A C 1
ATOM 1495 O O . ALA A 1 189 ? 3.518 -4.231 0.759 1.00 94.75 189 ALA A O 1
ATOM 1496 N N . PHE A 1 190 ? 2.032 -2.585 0.347 1.00 95.00 190 PHE A N 1
ATOM 1497 C CA . PHE A 1 190 ? 1.842 -2.184 1.742 1.00 95.00 190 PHE A CA 1
ATOM 1498 C C . PHE A 1 190 ? 1.230 -3.311 2.584 1.00 95.00 190 PHE A C 1
ATOM 1500 O O . PHE A 1 190 ? 1.766 -3.666 3.638 1.00 95.00 190 PHE A O 1
ATOM 1507 N N . LEU A 1 191 ? 0.148 -3.929 2.101 1.00 92.00 191 LEU A N 1
ATOM 1508 C CA . LEU A 1 191 ? -0.505 -5.040 2.793 1.00 92.00 191 LEU A CA 1
ATOM 1509 C C . LEU A 1 191 ? 0.391 -6.279 2.871 1.00 92.00 191 LEU A C 1
ATOM 1511 O O . LEU A 1 191 ? 0.436 -6.924 3.913 1.00 92.00 191 LEU A O 1
ATOM 1515 N N . GLU A 1 192 ? 1.147 -6.610 1.822 1.00 91.94 192 GLU A N 1
ATOM 1516 C CA . GLU A 1 192 ? 2.071 -7.750 1.833 1.00 91.94 192 GLU A CA 1
ATOM 1517 C C . GLU A 1 192 ? 3.138 -7.616 2.927 1.00 91.94 192 GLU A C 1
ATOM 1519 O O . GLU A 1 192 ? 3.460 -8.598 3.605 1.00 91.94 192 GLU A O 1
ATOM 1524 N N . ASP A 1 193 ? 3.674 -6.412 3.130 1.00 91.31 193 ASP A N 1
ATOM 1525 C CA . ASP A 1 193 ? 4.624 -6.149 4.210 1.00 91.31 193 ASP A CA 1
ATOM 1526 C C . ASP A 1 193 ? 3.991 -6.400 5.588 1.00 91.31 193 ASP A C 1
ATOM 1528 O O . ASP A 1 193 ? 4.588 -7.079 6.433 1.00 91.31 193 ASP A O 1
ATOM 1532 N N . LEU A 1 194 ? 2.748 -5.954 5.793 1.00 88.81 194 LEU A N 1
ATOM 1533 C CA . LEU A 1 194 ? 1.993 -6.228 7.016 1.00 88.81 194 LEU A CA 1
ATOM 1534 C C . LEU A 1 194 ? 1.702 -7.723 7.192 1.00 88.81 194 LEU A C 1
ATOM 1536 O O . LEU A 1 194 ? 1.958 -8.271 8.266 1.00 88.81 194 LEU A O 1
ATOM 1540 N N . ARG A 1 195 ? 1.245 -8.415 6.142 1.00 86.12 195 ARG A N 1
ATOM 1541 C CA . ARG A 1 195 ? 1.007 -9.868 6.159 1.00 86.12 195 ARG A CA 1
ATOM 1542 C C . ARG A 1 195 ? 2.249 -10.626 6.581 1.00 86.12 195 ARG A C 1
ATOM 1544 O O . ARG A 1 195 ? 2.165 -11.507 7.428 1.00 86.12 195 ARG A O 1
ATOM 1551 N N . ARG A 1 196 ? 3.413 -10.281 6.029 1.00 84.81 196 ARG A N 1
ATOM 1552 C CA . ARG A 1 196 ? 4.679 -10.941 6.377 1.00 84.81 196 ARG A CA 1
ATOM 1553 C C . ARG A 1 196 ? 5.115 -10.641 7.799 1.00 84.81 196 ARG A C 1
ATOM 1555 O O . ARG A 1 196 ? 5.602 -11.543 8.475 1.00 84.81 196 ARG A O 1
ATOM 1562 N N . ALA A 1 197 ? 4.924 -9.409 8.261 1.00 83.31 197 ALA A N 1
ATOM 1563 C CA . ALA A 1 197 ? 5.269 -9.026 9.624 1.00 83.31 197 ALA A CA 1
ATOM 1564 C C . ALA A 1 197 ? 4.361 -9.689 10.680 1.00 83.31 197 ALA A C 1
ATOM 1566 O O . ALA A 1 197 ? 4.788 -9.889 11.817 1.00 83.31 197 ALA A O 1
ATOM 1567 N N . TYR A 1 198 ? 3.131 -10.045 10.303 1.00 79.62 198 TYR A N 1
ATOM 1568 C CA . TYR A 1 198 ? 2.139 -10.711 11.155 1.00 79.62 198 TYR A CA 1
ATOM 1569 C C . TYR A 1 198 ? 1.951 -12.201 10.860 1.00 79.62 198 TYR A C 1
ATOM 1571 O O . TYR A 1 198 ? 1.175 -12.876 11.546 1.00 79.62 198 TYR A O 1
ATOM 1579 N N . ALA A 1 199 ? 2.663 -12.729 9.865 1.00 78.44 199 ALA A N 1
ATOM 1580 C CA . ALA A 1 199 ? 2.676 -14.146 9.568 1.00 78.44 199 ALA A CA 1
ATOM 1581 C C . ALA A 1 199 ? 3.126 -14.918 10.811 1.00 78.44 199 ALA A C 1
ATOM 1583 O O . ALA A 1 199 ? 3.878 -14.422 11.654 1.00 78.44 199 ALA A O 1
ATOM 1584 N N . ARG A 1 200 ? 2.657 -16.160 10.925 1.00 70.19 200 ARG A N 1
ATOM 1585 C CA . ARG A 1 200 ? 2.980 -17.052 12.038 1.00 70.19 200 ARG A CA 1
ATOM 1586 C C . ARG A 1 200 ? 3.990 -18.099 11.563 1.00 70.19 200 ARG A C 1
ATOM 1588 O O . ARG A 1 200 ? 3.564 -19.160 11.113 1.00 70.19 200 ARG A O 1
ATOM 1595 N N . PRO A 1 201 ? 5.313 -17.844 11.620 1.00 66.31 201 PRO A N 1
ATOM 1596 C CA . PRO A 1 201 ? 6.277 -18.914 11.437 1.00 66.31 201 PRO A CA 1
ATOM 1597 C C . PRO A 1 201 ? 6.049 -19.983 12.512 1.00 66.31 201 PRO A C 1
ATOM 1599 O O . PRO A 1 201 ? 5.905 -19.616 13.683 1.00 66.31 201 PRO A O 1
ATOM 1602 N N . PRO A 1 202 ? 6.068 -21.278 12.158 1.00 61.03 202 PRO A N 1
ATOM 1603 C CA . PRO A 1 202 ? 5.877 -22.355 13.131 1.00 61.03 202 PRO A CA 1
ATOM 1604 C C . PRO A 1 202 ? 6.947 -22.345 14.237 1.00 61.03 202 PRO A C 1
ATOM 1606 O O . PRO A 1 202 ? 6.695 -22.810 15.341 1.00 61.03 202 PRO A O 1
ATOM 1609 N N . TRP A 1 203 ? 8.102 -21.727 13.973 1.00 64.50 203 TRP A N 1
ATOM 1610 C CA . TRP A 1 203 ? 9.259 -21.669 14.868 1.00 64.50 203 TRP A CA 1
ATOM 1611 C C . TRP A 1 203 ? 9.312 -20.434 15.795 1.00 64.50 203 TRP A C 1
ATOM 1613 O O . TRP A 1 203 ? 10.233 -20.327 16.600 1.00 64.50 203 TRP A O 1
ATOM 1623 N N . ARG A 1 204 ? 8.382 -19.463 15.703 1.00 60.84 204 ARG A N 1
ATOM 1624 C CA . ARG A 1 204 ? 8.386 -18.287 16.606 1.00 60.84 204 ARG A CA 1
ATOM 1625 C C . ARG A 1 204 ? 7.700 -18.607 17.944 1.00 60.84 204 ARG A C 1
ATOM 1627 O O . ARG A 1 204 ? 6.506 -18.916 17.988 1.00 60.84 204 ARG A O 1
ATOM 1634 N N . VAL A 1 205 ? 8.444 -18.457 19.044 1.00 54.00 205 VAL A N 1
ATOM 1635 C CA . VAL A 1 205 ? 7.968 -18.613 20.435 1.00 54.00 205 VAL A CA 1
ATOM 1636 C C . VAL A 1 205 ? 6.780 -17.696 20.767 1.00 54.00 205 VAL A C 1
ATOM 1638 O O . VAL A 1 205 ? 6.652 -16.589 20.240 1.00 54.00 205 VAL A O 1
ATOM 1641 N N . ARG A 1 206 ? 5.891 -18.153 21.668 1.00 51.06 206 ARG A N 1
ATOM 1642 C CA . ARG A 1 206 ? 4.623 -17.476 22.033 1.00 51.06 206 ARG A CA 1
ATOM 1643 C C . ARG A 1 206 ? 4.779 -16.017 22.487 1.00 51.06 206 ARG A C 1
ATOM 1645 O O . ARG A 1 206 ? 3.877 -15.233 22.206 1.00 51.06 206 ARG A O 1
ATOM 1652 N N . GLY A 1 207 ? 5.904 -15.644 23.101 1.00 48.78 207 GLY A N 1
ATOM 1653 C CA . GLY A 1 207 ? 6.175 -14.270 23.552 1.00 48.78 207 GLY A CA 1
ATOM 1654 C C . GLY A 1 207 ? 6.405 -13.260 22.420 1.00 48.78 207 GLY A C 1
ATOM 1655 O O . GLY A 1 207 ? 6.085 -12.086 22.567 1.00 48.78 207 GLY A O 1
ATOM 1656 N N . TRP A 1 208 ? 6.849 -13.718 21.245 1.00 51.59 208 TRP A N 1
ATOM 1657 C CA . TRP A 1 208 ? 7.161 -12.863 20.089 1.00 51.59 208 TRP A CA 1
ATOM 1658 C C . TRP A 1 208 ? 5.964 -12.632 19.155 1.00 51.59 208 TRP A C 1
ATOM 1660 O O . TRP A 1 208 ? 6.102 -12.244 17.992 1.00 51.59 208 TRP A O 1
ATOM 1670 N N . ARG A 1 209 ? 4.760 -12.920 19.659 1.00 60.97 209 ARG A N 1
ATOM 1671 C CA . ARG A 1 209 ? 3.509 -12.832 18.911 1.00 60.97 209 ARG A CA 1
ATOM 1672 C C . ARG A 1 209 ? 2.958 -11.420 18.962 1.00 60.97 209 ARG A C 1
ATOM 1674 O O . ARG A 1 209 ? 2.597 -10.918 20.031 1.00 60.97 209 ARG A O 1
ATOM 1681 N N . ARG A 1 210 ? 2.788 -10.832 17.780 1.00 68.31 210 ARG A N 1
ATOM 1682 C CA . ARG A 1 210 ? 1.946 -9.654 17.598 1.00 68.31 210 ARG A CA 1
ATOM 1683 C C . ARG A 1 210 ? 0.489 -10.094 17.655 1.00 68.31 210 ARG A C 1
ATOM 1685 O O . ARG A 1 210 ? 0.007 -10.789 16.765 1.00 68.31 210 ARG A O 1
ATOM 1692 N N . THR A 1 211 ? -0.181 -9.766 18.754 1.00 61.97 211 THR A N 1
ATOM 1693 C CA . THR A 1 211 ? -1.592 -10.126 18.977 1.00 61.97 211 THR A CA 1
ATOM 1694 C C . THR A 1 211 ? -2.549 -8.996 18.625 1.00 61.97 211 THR A C 1
ATOM 1696 O O . THR A 1 211 ? -3.737 -9.265 18.482 1.00 61.97 211 THR A O 1
ATOM 1699 N N . ALA A 1 212 ? -2.027 -7.774 18.487 1.00 70.94 212 ALA A N 1
ATOM 1700 C CA . ALA A 1 212 ? -2.773 -6.568 18.168 1.00 70.94 212 ALA A CA 1
ATOM 1701 C C . ALA A 1 212 ? -2.570 -6.173 16.700 1.00 70.94 212 ALA A C 1
ATOM 1703 O O . ALA A 1 212 ? -1.433 -6.090 16.220 1.00 70.94 212 ALA A O 1
ATOM 1704 N N . TYR A 1 213 ? -3.679 -5.952 16.004 1.00 76.44 213 TYR A N 1
ATOM 1705 C CA . TYR A 1 213 ? -3.721 -5.538 14.607 1.00 76.44 213 TYR A CA 1
ATOM 1706 C C . TYR A 1 213 ? -3.375 -4.056 14.449 1.00 76.44 213 TYR A C 1
ATOM 1708 O O . TYR A 1 213 ? -3.819 -3.263 15.275 1.00 76.44 213 TYR A O 1
ATOM 1716 N N . PRO A 1 214 ? -2.567 -3.672 13.441 1.00 84.38 214 PRO A N 1
ATOM 1717 C CA . PRO A 1 214 ? -2.292 -2.278 13.167 1.00 84.38 214 PRO A CA 1
ATOM 1718 C C . PRO A 1 214 ? -3.572 -1.547 12.765 1.00 84.38 214 PRO A C 1
ATOM 1720 O O . PRO A 1 214 ? -4.340 -2.049 11.947 1.00 84.38 214 PRO A O 1
ATOM 1723 N N . VAL A 1 215 ? -3.770 -0.356 13.322 1.00 85.75 215 VAL A N 1
ATOM 1724 C CA . VAL A 1 215 ? -4.933 0.501 13.095 1.00 85.75 215 VAL A CA 1
ATOM 1725 C C . VAL A 1 215 ? -4.509 1.742 12.311 1.00 85.75 215 VAL A C 1
ATOM 1727 O O . VAL A 1 215 ? -3.701 2.539 12.781 1.00 85.75 215 VAL A O 1
ATOM 1730 N N . ALA A 1 216 ? -5.048 1.929 11.112 1.00 90.44 216 ALA A N 1
ATOM 1731 C CA . ALA A 1 216 ? -4.930 3.178 10.369 1.00 90.44 216 ALA A CA 1
ATOM 1732 C C . ALA A 1 216 ? -6.115 4.082 10.727 1.00 90.44 216 ALA A C 1
ATOM 1734 O O . ALA A 1 216 ? -7.249 3.770 10.378 1.00 90.44 216 ALA A O 1
ATOM 1735 N N . LEU A 1 217 ? -5.850 5.179 11.433 1.00 89.81 217 LEU A N 1
ATOM 1736 C CA . LEU A 1 217 ? -6.801 6.245 11.737 1.00 89.81 217 LEU A CA 1
ATOM 1737 C C . LEU A 1 217 ? -6.684 7.306 10.638 1.00 89.81 217 LEU A C 1
ATOM 1739 O O . LEU A 1 217 ? -5.680 8.016 10.569 1.00 89.81 217 LEU A O 1
ATOM 1743 N N . ILE A 1 218 ? -7.685 7.387 9.767 1.00 90.88 218 ILE A N 1
ATOM 1744 C CA . ILE A 1 218 ? -7.697 8.275 8.605 1.00 90.88 218 ILE A CA 1
ATOM 1745 C C . ILE A 1 218 ? -8.791 9.321 8.803 1.00 90.88 218 ILE A C 1
ATOM 1747 O O . ILE A 1 218 ? -9.974 8.987 8.899 1.00 90.88 218 ILE A O 1
ATOM 1751 N N . LEU A 1 219 ? -8.396 10.590 8.857 1.00 88.81 219 LEU A N 1
ATOM 1752 C CA . LEU A 1 219 ? -9.332 11.709 8.864 1.00 88.81 219 LEU A CA 1
ATOM 1753 C C . LEU A 1 219 ? -9.648 12.115 7.424 1.00 88.81 219 LEU A C 1
ATOM 1755 O O . LEU A 1 219 ? -8.762 12.585 6.717 1.00 88.81 219 LEU A O 1
ATOM 1759 N N . GLY A 1 220 ? -10.898 11.943 7.012 1.00 85.31 220 GLY A N 1
ATOM 1760 C CA . GLY A 1 220 ? -11.426 12.433 5.747 1.00 85.31 220 GLY A CA 1
ATOM 1761 C C . GLY A 1 220 ? -11.682 13.935 5.776 1.00 85.31 220 GLY A C 1
ATOM 1762 O O . GLY A 1 220 ? -12.087 14.493 6.800 1.00 85.31 220 GLY A O 1
ATOM 1763 N N . GLY A 1 221 ? -11.441 14.586 4.644 1.00 79.62 221 GLY A N 1
ATOM 1764 C CA . GLY A 1 221 ? -11.704 16.007 4.438 1.00 79.62 221 GLY A CA 1
ATOM 1765 C C . GLY A 1 221 ? -13.003 16.261 3.676 1.00 79.62 221 GLY A C 1
ATOM 1766 O O . GLY A 1 221 ? -13.818 17.076 4.099 1.00 79.62 221 GLY A O 1
ATOM 1767 N N . ARG A 1 222 ? -13.203 15.575 2.546 1.00 76.00 222 ARG A N 1
ATOM 1768 C CA . ARG A 1 222 ? -14.370 15.732 1.659 1.00 76.00 222 ARG A CA 1
ATOM 1769 C C . ARG A 1 222 ? -14.711 14.397 1.002 1.00 76.00 222 ARG A C 1
ATOM 1771 O O . ARG A 1 222 ? -13.863 13.517 0.933 1.00 76.00 222 ARG A O 1
ATOM 1778 N N . SER A 1 223 ? -15.924 14.262 0.470 1.00 75.19 223 SER A N 1
ATOM 1779 C CA . SER A 1 223 ? -16.239 13.107 -0.382 1.00 75.19 223 SER A CA 1
ATOM 1780 C C . SER A 1 223 ? -15.310 13.083 -1.606 1.00 75.19 223 SER A C 1
ATOM 1782 O O . SER A 1 223 ? -14.977 14.139 -2.155 1.00 75.19 223 SER A O 1
ATOM 1784 N N . GLY A 1 224 ? -14.858 11.892 -1.990 1.00 79.88 224 GLY A N 1
ATOM 1785 C CA . GLY A 1 224 ? -13.887 11.661 -3.055 1.00 79.88 224 GLY A CA 1
ATOM 1786 C C . GLY A 1 224 ? -12.446 12.022 -2.691 1.00 79.88 224 GLY A C 1
ATOM 1787 O O . GLY A 1 224 ? -11.656 12.300 -3.587 1.00 79.88 224 GLY A O 1
ATOM 1788 N N . ASP A 1 225 ? -12.087 12.089 -1.407 1.00 89.75 225 ASP A N 1
ATOM 1789 C CA . ASP A 1 225 ? -10.699 12.317 -1.000 1.00 89.75 225 ASP A CA 1
ATOM 1790 C C . ASP A 1 225 ? -9.812 11.061 -1.121 1.00 89.75 225 ASP A C 1
ATOM 1792 O O . ASP A 1 225 ? -10.269 9.951 -1.405 1.00 89.75 225 ASP A O 1
ATOM 1796 N N . ALA A 1 226 ? -8.504 11.233 -0.902 1.00 90.56 226 ALA A N 1
ATOM 1797 C CA . ALA A 1 226 ? -7.545 10.131 -0.979 1.00 90.56 226 ALA A CA 1
ATOM 1798 C C . ALA A 1 226 ? -7.809 9.019 0.060 1.00 90.56 226 ALA A C 1
ATOM 1800 O O . ALA A 1 226 ? -7.345 7.892 -0.121 1.00 90.56 226 ALA A O 1
ATOM 1801 N N . GLY A 1 227 ? -8.540 9.319 1.138 1.00 90.12 227 GLY A N 1
ATOM 1802 C CA . GLY A 1 227 ? -8.974 8.353 2.140 1.00 90.12 227 GLY A CA 1
ATOM 1803 C C . GLY A 1 227 ? -10.050 7.425 1.587 1.00 90.12 227 GLY A C 1
ATOM 1804 O O . GLY A 1 227 ? -9.887 6.209 1.673 1.00 90.12 227 GLY A O 1
ATOM 1805 N N . GLU A 1 228 ? -11.092 7.970 0.950 1.00 87.81 228 GLU A N 1
ATOM 1806 C CA . GLU A 1 228 ? -12.124 7.163 0.275 1.00 87.81 228 GLU A CA 1
ATOM 1807 C C . GLU A 1 228 ? -11.526 6.286 -0.832 1.00 87.81 228 GLU A C 1
ATOM 1809 O O . GLU A 1 228 ? -11.818 5.089 -0.890 1.00 87.81 228 GLU A O 1
ATOM 1814 N N . VAL A 1 229 ? -10.620 6.841 -1.649 1.00 90.56 229 VAL A N 1
ATOM 1815 C CA . VAL A 1 229 ? -9.909 6.075 -2.689 1.00 90.56 229 VAL A CA 1
ATOM 1816 C C . VAL A 1 229 ? -9.092 4.934 -2.075 1.00 90.56 229 VAL A C 1
ATOM 1818 O O . VAL A 1 229 ? -9.136 3.804 -2.563 1.00 90.56 229 VAL A O 1
ATOM 1821 N N . LEU A 1 230 ? -8.374 5.187 -0.974 1.00 92.12 230 LEU A N 1
ATOM 1822 C CA . LEU A 1 230 ? -7.606 4.150 -0.285 1.00 92.12 230 LEU A CA 1
ATOM 1823 C C . LEU A 1 230 ? -8.506 3.038 0.268 1.00 92.12 230 LEU A C 1
ATOM 1825 O O . LEU A 1 230 ? -8.131 1.871 0.178 1.00 92.12 230 LEU A O 1
ATOM 1829 N N . LEU A 1 231 ? -9.672 3.363 0.832 1.00 88.62 231 LEU A N 1
ATOM 1830 C CA . LEU A 1 231 ? -10.611 2.351 1.325 1.00 88.62 231 LEU A CA 1
ATOM 1831 C C . LEU A 1 231 ? -11.137 1.458 0.197 1.00 88.62 231 LEU A C 1
ATOM 1833 O O . LEU A 1 231 ? -11.180 0.240 0.375 1.00 88.62 231 LEU A O 1
ATOM 1837 N N . GLY A 1 232 ? -11.482 2.045 -0.953 1.00 87.12 232 GLY A N 1
ATOM 1838 C CA . GLY A 1 232 ? -11.873 1.293 -2.149 1.00 87.12 232 GLY A CA 1
ATOM 1839 C C . GLY A 1 232 ? -10.778 0.320 -2.582 1.00 87.12 232 GLY A C 1
ATOM 1840 O O . GLY A 1 232 ? -10.996 -0.887 -2.607 1.00 87.12 232 GLY A O 1
ATOM 1841 N N . LEU A 1 233 ? -9.554 0.822 -2.772 1.00 90.75 233 LEU A N 1
ATOM 1842 C CA . LEU A 1 233 ? -8.408 -0.006 -3.162 1.00 90.75 233 LEU A CA 1
ATOM 1843 C C . LEU A 1 233 ? -8.055 -1.078 -2.121 1.00 90.75 233 LEU A C 1
ATOM 1845 O O . LEU A 1 233 ? -7.630 -2.172 -2.483 1.00 90.75 233 LEU A O 1
ATOM 1849 N N . LEU A 1 234 ? -8.203 -0.790 -0.823 1.00 88.44 234 LEU A N 1
ATOM 1850 C CA . LEU A 1 234 ? -8.017 -1.786 0.234 1.00 88.44 234 LEU A CA 1
ATOM 1851 C C . LEU A 1 234 ? -9.031 -2.921 0.104 1.00 88.44 234 LEU A C 1
ATOM 1853 O O . LEU A 1 234 ? -8.657 -4.073 0.320 1.00 88.44 234 LEU A O 1
ATOM 1857 N N . ASN A 1 235 ? -10.288 -2.608 -0.216 1.00 84.56 235 ASN A N 1
ATOM 1858 C CA . ASN A 1 235 ? -11.308 -3.619 -0.453 1.00 84.56 235 ASN A CA 1
ATOM 1859 C C . ASN A 1 235 ? -10.982 -4.442 -1.703 1.00 84.56 235 ASN A C 1
ATOM 1861 O O . ASN A 1 235 ? -10.862 -5.659 -1.598 1.00 84.56 235 ASN A O 1
ATOM 1865 N N . ASP A 1 236 ? -10.726 -3.775 -2.829 1.00 86.12 236 ASP A N 1
ATOM 1866 C CA . ASP A 1 236 ? -10.421 -4.424 -4.107 1.00 86.12 236 ASP A CA 1
ATOM 1867 C C . ASP A 1 236 ? -9.224 -5.370 -3.981 1.00 86.12 236 ASP A C 1
ATOM 1869 O O . ASP A 1 236 ? -9.308 -6.542 -4.326 1.00 86.12 236 ASP A O 1
ATOM 1873 N N . VAL A 1 237 ? -8.115 -4.909 -3.394 1.00 87.44 237 VAL A N 1
ATOM 1874 C CA . VAL A 1 237 ? -6.911 -5.737 -3.224 1.00 87.44 237 VAL A CA 1
ATOM 1875 C C . VAL A 1 237 ? -7.166 -6.920 -2.283 1.00 87.44 237 VAL A C 1
ATOM 1877 O O . VAL A 1 237 ? -6.565 -7.985 -2.453 1.00 87.44 237 VAL A O 1
ATOM 1880 N N . ARG A 1 238 ? -8.014 -6.770 -1.262 1.00 83.94 238 ARG A N 1
ATOM 1881 C CA . ARG A 1 238 ? -8.371 -7.880 -0.363 1.00 83.94 238 ARG A CA 1
ATOM 1882 C C . ARG A 1 238 ? -9.210 -8.922 -1.086 1.00 83.94 238 ARG A C 1
ATOM 1884 O O . ARG A 1 238 ? -8.852 -10.098 -1.021 1.00 83.94 238 ARG A O 1
ATOM 1891 N N . ASP A 1 239 ? -10.231 -8.476 -1.808 1.00 81.44 239 ASP A N 1
ATOM 1892 C CA . ASP A 1 239 ? -11.131 -9.329 -2.580 1.00 81.44 239 ASP A CA 1
ATOM 1893 C C . ASP A 1 239 ? -10.366 -10.052 -3.705 1.00 81.44 239 ASP A C 1
ATOM 1895 O O . ASP A 1 239 ? -10.456 -11.272 -3.836 1.00 81.44 239 ASP A O 1
ATOM 1899 N N . GLU A 1 240 ? -9.522 -9.337 -4.455 1.00 83.19 240 GLU A N 1
ATOM 1900 C CA . GLU A 1 240 ? -8.701 -9.895 -5.538 1.00 83.19 240 GLU A CA 1
ATOM 1901 C C . GLU A 1 240 ? -7.650 -10.893 -5.029 1.00 83.19 240 GLU A C 1
ATOM 1903 O O . GLU A 1 240 ? -7.360 -11.895 -5.686 1.00 83.19 240 GLU A O 1
ATOM 1908 N N . THR A 1 241 ? -7.032 -10.630 -3.871 1.00 81.38 241 THR A N 1
ATOM 1909 C CA . THR A 1 241 ? -5.961 -11.501 -3.361 1.00 81.38 241 THR A CA 1
ATOM 1910 C C . THR A 1 241 ? -6.474 -12.684 -2.548 1.00 81.38 241 THR A C 1
ATOM 1912 O O . THR A 1 241 ? -5.739 -13.669 -2.431 1.00 81.38 241 THR A O 1
ATOM 1915 N N . GLY A 1 242 ? -7.665 -12.589 -1.943 1.00 75.69 242 GLY A N 1
ATOM 1916 C CA . GLY A 1 242 ? -8.219 -13.596 -1.025 1.00 75.69 242 GLY A CA 1
ATOM 1917 C C . GLY A 1 242 ? -7.298 -13.909 0.162 1.00 75.69 242 GLY A C 1
ATOM 1918 O O . GLY A 1 242 ? -7.341 -14.992 0.747 1.00 75.69 242 GLY A O 1
ATOM 1919 N N . ARG A 1 243 ? -6.358 -13.007 0.474 1.00 78.12 243 ARG A N 1
ATOM 1920 C CA . ARG A 1 243 ? -5.336 -13.219 1.501 1.00 78.12 243 ARG A CA 1
ATOM 1921 C C . ARG A 1 243 ? -5.636 -12.376 2.714 1.00 78.12 243 ARG A C 1
ATOM 1923 O O . ARG A 1 243 ? -5.672 -11.154 2.637 1.00 78.12 243 ARG A O 1
ATOM 1930 N N . TRP A 1 244 ? -5.673 -13.045 3.859 1.00 76.12 244 TRP A N 1
ATOM 1931 C CA . TRP A 1 244 ? -5.726 -12.389 5.154 1.00 76.12 244 TRP A CA 1
ATOM 1932 C C . TRP A 1 244 ? -4.609 -11.348 5.319 1.00 76.12 244 TRP A C 1
ATOM 1934 O O . TRP A 1 244 ? -3.437 -11.657 5.082 1.00 76.12 244 TRP A O 1
ATOM 1944 N N . ASP A 1 245 ? -4.959 -10.154 5.797 1.00 79.44 245 ASP A N 1
ATOM 1945 C CA . ASP A 1 245 ? -4.029 -9.127 6.261 1.00 79.44 245 ASP A CA 1
ATOM 1946 C C . ASP A 1 245 ? -4.464 -8.553 7.623 1.00 79.44 245 ASP A C 1
ATOM 1948 O O . ASP A 1 245 ? -5.634 -8.655 7.997 1.00 79.44 245 ASP A O 1
ATOM 1952 N N . PRO A 1 246 ? -3.525 -7.998 8.409 1.00 81.75 246 PRO A N 1
ATOM 1953 C CA . PRO A 1 246 ? -3.811 -7.580 9.773 1.00 81.75 246 PRO A CA 1
ATOM 1954 C C . PRO A 1 246 ? -4.350 -6.143 9.886 1.00 81.75 246 PRO A C 1
ATOM 1956 O O . PRO A 1 246 ? -4.517 -5.696 11.009 1.00 81.75 246 PRO A O 1
ATOM 1959 N N . LEU A 1 247 ? -4.548 -5.375 8.809 1.00 87.00 247 LEU A N 1
ATOM 1960 C CA . LEU A 1 247 ? -4.820 -3.934 8.920 1.00 87.00 247 LEU A CA 1
ATOM 1961 C C . LEU A 1 247 ? -6.291 -3.636 9.255 1.00 87.00 247 LEU A C 1
ATOM 1963 O O . LEU A 1 247 ? -7.192 -4.002 8.504 1.00 87.00 247 LEU A O 1
ATOM 1967 N N . LEU A 1 248 ? -6.545 -2.885 10.325 1.00 84.44 248 LEU A N 1
ATOM 1968 C CA . LEU A 1 248 ? -7.844 -2.259 10.574 1.00 84.44 248 LEU A CA 1
ATOM 1969 C C . LEU A 1 248 ? -7.802 -0.808 10.086 1.00 84.44 248 LEU A C 1
ATOM 1971 O O . LEU A 1 248 ? -6.952 -0.045 10.536 1.00 84.44 248 LEU A O 1
ATOM 1975 N N . ALA A 1 249 ? -8.717 -0.411 9.205 1.00 86.06 249 ALA A N 1
ATOM 1976 C CA . ALA A 1 249 ? -8.838 0.981 8.777 1.00 86.06 249 ALA A CA 1
ATOM 1977 C C . ALA A 1 249 ? -10.062 1.636 9.434 1.00 86.06 249 ALA A C 1
ATOM 1979 O O . ALA A 1 249 ? -11.186 1.149 9.316 1.00 86.06 249 ALA A O 1
ATOM 1980 N N . VAL A 1 250 ? -9.827 2.741 10.138 1.00 84.62 250 VAL A N 1
ATOM 1981 C CA . VAL A 1 250 ? -10.849 3.604 10.729 1.00 84.62 250 VAL A CA 1
ATOM 1982 C C . VAL A 1 250 ? -10.851 4.900 9.941 1.00 84.62 250 VAL A C 1
ATOM 1984 O O . VAL A 1 250 ? -9.845 5.605 9.916 1.00 84.62 250 VAL A O 1
ATOM 1987 N N . TYR A 1 251 ? -11.968 5.215 9.305 1.00 85.25 251 TYR A N 1
ATOM 1988 C CA . TYR A 1 251 ? -12.092 6.397 8.466 1.00 85.25 251 TYR A CA 1
ATOM 1989 C C . TYR A 1 251 ? -13.180 7.308 9.006 1.00 85.25 251 TYR A C 1
ATOM 1991 O O . TYR A 1 251 ? -14.335 6.896 9.108 1.00 85.25 251 TYR A O 1
ATOM 1999 N N . ALA A 1 252 ? -12.809 8.531 9.376 1.00 84.00 252 ALA A N 1
ATOM 2000 C CA . ALA A 1 252 ? -13.735 9.512 9.922 1.00 84.00 252 ALA A CA 1
ATOM 2001 C C . ALA A 1 252 ? -14.017 10.618 8.907 1.00 84.00 252 ALA A C 1
ATOM 2003 O O . ALA A 1 252 ? -13.105 11.354 8.551 1.00 84.00 252 ALA A O 1
ATOM 2004 N N . THR A 1 253 ? -15.268 10.768 8.479 1.00 82.38 253 THR A N 1
ATOM 2005 C CA . THR A 1 253 ? -15.691 11.818 7.538 1.00 82.38 253 THR A CA 1
ATOM 2006 C C . THR A 1 253 ? -17.133 12.250 7.813 1.00 82.38 253 THR A C 1
ATOM 2008 O O . THR A 1 253 ? -17.889 11.553 8.496 1.00 82.38 253 THR A O 1
ATOM 2011 N N . GLU A 1 254 ? -17.549 13.398 7.286 1.00 75.19 254 GLU A N 1
ATOM 2012 C CA . GLU A 1 254 ? -18.894 13.947 7.506 1.00 75.19 254 GLU A CA 1
ATOM 2013 C C . GLU A 1 254 ? -19.995 13.119 6.834 1.00 75.19 254 GLU A C 1
ATOM 2015 O O . GLU A 1 254 ? -21.104 12.957 7.362 1.00 75.19 254 GLU A O 1
ATOM 2020 N N . ARG A 1 255 ? -19.681 12.586 5.651 1.00 73.75 255 ARG A N 1
ATOM 2021 C CA . ARG A 1 255 ? -20.583 11.784 4.822 1.00 73.75 255 ARG A CA 1
ATOM 2022 C C . ARG A 1 255 ? -19.846 10.527 4.367 1.00 73.75 255 ARG A C 1
ATOM 2024 O O . ARG A 1 255 ? -19.317 10.516 3.264 1.00 73.75 255 ARG A O 1
ATOM 2031 N N . PRO A 1 256 ? -19.765 9.491 5.218 1.00 68.69 256 PRO A N 1
ATOM 2032 C CA . PRO A 1 256 ? -19.093 8.260 4.837 1.00 68.69 256 PRO A CA 1
ATOM 2033 C C . PRO A 1 256 ? -19.870 7.592 3.707 1.00 68.69 256 PRO A C 1
ATOM 2035 O O . PRO A 1 256 ? -21.040 7.240 3.876 1.00 68.69 256 PRO A O 1
ATOM 2038 N N . THR A 1 257 ? -19.214 7.420 2.565 1.00 68.75 257 THR A N 1
ATOM 2039 C CA . THR A 1 257 ? -19.750 6.625 1.462 1.00 68.75 257 THR A CA 1
ATOM 2040 C C . THR A 1 257 ? -19.465 5.149 1.749 1.00 68.75 257 THR A C 1
ATOM 2042 O O . THR A 1 257 ? -18.309 4.799 2.001 1.00 68.75 257 THR A O 1
ATOM 2045 N N . PRO A 1 258 ? -20.477 4.260 1.754 1.00 65.56 258 PRO A N 1
ATOM 2046 C CA . PRO A 1 258 ? -20.231 2.828 1.853 1.00 65.56 258 PRO A CA 1
ATOM 2047 C C . PRO A 1 258 ? -19.347 2.371 0.690 1.00 65.56 258 PRO A C 1
ATOM 2049 O O . PRO A 1 258 ? -19.647 2.664 -0.467 1.00 65.56 258 PRO A O 1
ATOM 2052 N N . VAL A 1 259 ? -18.270 1.644 0.982 1.00 64.44 259 VAL A N 1
ATOM 2053 C CA . VAL A 1 259 ? -17.445 1.026 -0.062 1.00 64.44 259 VAL A CA 1
ATOM 2054 C C . VAL A 1 259 ? -18.280 -0.075 -0.728 1.00 64.44 259 VAL A C 1
ATOM 2056 O O . VAL A 1 259 ? -18.843 -0.927 -0.044 1.00 64.44 259 VAL A O 1
ATOM 2059 N N . ALA A 1 260 ? -18.424 -0.074 -2.050 1.00 56.28 260 ALA A N 1
ATOM 2060 C CA . ALA A 1 260 ? -19.219 -1.095 -2.735 1.00 56.28 260 ALA A CA 1
ATOM 2061 C C . ALA A 1 260 ? -18.559 -2.485 -2.626 1.00 56.28 260 ALA A C 1
ATOM 2063 O O . ALA A 1 260 ? -17.338 -2.588 -2.627 1.00 56.28 260 ALA A O 1
ATOM 2064 N N . GLY A 1 261 ? -19.352 -3.558 -2.496 1.00 52.47 261 GLY A N 1
ATOM 2065 C CA . GLY A 1 261 ? -18.858 -4.953 -2.463 1.00 52.47 261 GLY A CA 1
ATOM 2066 C C . GLY A 1 261 ? -18.152 -5.386 -1.171 1.00 52.47 261 GLY A C 1
ATOM 2067 O O . GLY A 1 261 ? -17.991 -6.577 -0.897 1.00 52.47 261 GLY A O 1
ATOM 2068 N N . SER A 1 262 ? -17.817 -4.416 -0.337 1.00 52.38 262 SER A N 1
ATOM 2069 C CA . SER A 1 262 ? -17.201 -4.608 0.956 1.00 52.38 262 SER A CA 1
ATOM 2070 C C . SER A 1 262 ? -18.184 -5.279 1.943 1.00 52.38 262 SER A C 1
ATOM 2072 O O . SER A 1 262 ? -19.403 -5.210 1.780 1.00 52.38 262 SER A O 1
ATOM 2074 N N . GLY A 1 263 ? -17.680 -6.030 2.935 1.00 49.66 263 GLY A N 1
ATOM 2075 C CA . GLY A 1 263 ? -18.520 -6.794 3.880 1.00 49.66 263 GLY A CA 1
ATOM 2076 C C . GLY A 1 263 ? -19.466 -5.933 4.732 1.00 49.66 263 GLY A C 1
ATOM 2077 O O . GLY A 1 263 ? -19.611 -4.749 4.485 1.00 49.66 263 GLY A O 1
ATOM 2078 N N . PRO A 1 264 ? -20.138 -6.451 5.772 1.00 49.72 264 PRO A N 1
ATOM 2079 C CA . PRO A 1 264 ? -20.948 -5.589 6.637 1.00 49.72 264 PRO A CA 1
ATOM 2080 C C . PRO A 1 264 ? -20.076 -4.512 7.318 1.00 49.72 264 PRO A C 1
ATOM 2082 O O . PRO A 1 264 ? -19.277 -4.819 8.210 1.00 49.72 264 PRO A O 1
ATOM 2085 N N . HIS A 1 265 ? -20.233 -3.253 6.893 1.00 55.38 265 HIS A N 1
ATOM 2086 C CA . HIS A 1 265 ? -19.575 -2.079 7.475 1.00 55.38 265 HIS A CA 1
ATOM 2087 C C . HIS A 1 265 ? -20.376 -1.623 8.676 1.00 55.38 265 HIS A C 1
ATOM 2089 O O . HIS A 1 265 ? -21.580 -1.396 8.565 1.00 55.38 265 HIS A O 1
ATOM 2095 N N . THR A 1 266 ? -19.713 -1.437 9.811 1.00 54.72 266 THR A N 1
ATOM 2096 C CA . THR A 1 266 ? -20.335 -0.723 10.922 1.00 54.72 266 THR A CA 1
ATOM 2097 C C . THR A 1 266 ? -20.045 0.758 10.719 1.00 54.72 266 THR A C 1
ATOM 2099 O O . THR A 1 266 ? -18.893 1.187 10.802 1.00 54.72 266 THR A O 1
ATOM 2102 N N . THR A 1 267 ? -21.085 1.529 10.405 1.00 54.94 267 THR A N 1
ATOM 2103 C CA . THR A 1 267 ? -21.010 2.991 10.456 1.00 54.94 267 THR A CA 1
ATOM 2104 C C . THR A 1 267 ? -21.400 3.420 11.862 1.00 54.94 267 THR A C 1
ATOM 2106 O O . THR A 1 267 ? -22.532 3.185 12.274 1.00 54.94 267 THR A O 1
ATOM 2109 N N . VAL A 1 268 ? -20.471 4.029 12.593 1.00 57.41 268 VAL A N 1
ATOM 2110 C CA . VAL A 1 268 ? -20.693 4.541 13.954 1.00 57.41 268 VAL A CA 1
ATOM 2111 C C . VAL A 1 268 ? -20.752 6.064 13.884 1.00 57.41 268 VAL A C 1
ATOM 2113 O O . VAL A 1 268 ? -19.936 6.682 13.191 1.00 57.41 268 VAL A O 1
ATOM 2116 N N . ARG A 1 269 ? -21.717 6.712 14.548 1.00 53.59 269 ARG A N 1
ATOM 2117 C CA . ARG A 1 269 ? -21.710 8.182 14.621 1.00 53.59 269 ARG A CA 1
ATOM 2118 C C . ARG A 1 269 ? -20.715 8.627 15.682 1.00 53.59 269 ARG A C 1
ATOM 2120 O O . ARG A 1 269 ? -20.567 7.989 16.712 1.00 53.59 269 ARG A O 1
ATOM 2127 N N . LEU A 1 270 ? -20.073 9.771 15.465 1.00 50.22 270 LEU A N 1
ATOM 2128 C CA . LEU A 1 270 ? -19.157 10.353 16.443 1.00 50.22 270 LEU A CA 1
ATOM 2129 C C . LEU A 1 270 ? -19.831 10.636 17.798 1.00 50.22 270 LEU A C 1
ATOM 2131 O O . LEU A 1 270 ? -19.204 10.459 18.831 1.00 50.22 270 LEU A O 1
ATOM 2135 N N . ALA A 1 271 ? -21.103 11.042 17.813 1.00 46.25 271 ALA A N 1
ATOM 2136 C CA . ALA A 1 271 ? -21.841 11.227 19.067 1.00 46.25 271 ALA A CA 1
ATOM 2137 C C . ALA A 1 271 ? -21.946 9.923 19.886 1.00 46.25 271 ALA A C 1
ATOM 2139 O O . ALA A 1 271 ? -21.948 9.966 21.109 1.00 46.25 271 ALA A O 1
ATOM 2140 N N . ASP A 1 272 ? -21.919 8.772 19.210 1.00 48.16 272 ASP A N 1
ATOM 2141 C CA . ASP A 1 272 ? -21.941 7.439 19.817 1.00 48.16 272 ASP A CA 1
ATOM 2142 C C . ASP A 1 272 ? -20.526 6.955 20.197 1.00 48.16 272 ASP A C 1
ATOM 2144 O O . ASP A 1 272 ? -20.359 5.805 20.579 1.00 48.16 272 ASP A O 1
ATOM 2148 N N . LEU A 1 273 ? -19.487 7.794 20.057 1.00 51.56 273 LEU A N 1
ATOM 2149 C CA . LEU A 1 273 ? -18.117 7.553 20.545 1.00 51.56 273 LEU A CA 1
ATOM 2150 C C . LEU A 1 273 ? -17.794 8.376 21.812 1.00 51.56 273 LEU A C 1
ATOM 2152 O O . LEU A 1 273 ? -16.678 8.290 22.330 1.00 51.56 273 LEU A O 1
ATOM 2156 N N . ASP A 1 274 ? -18.766 9.143 22.319 1.00 49.19 274 ASP A N 1
ATOM 2157 C CA . ASP A 1 274 ? -18.686 9.906 23.568 1.00 49.19 274 ASP A CA 1
ATOM 2158 C C . ASP A 1 274 ? -18.620 8.970 24.800 1.00 49.19 274 ASP A C 1
ATOM 2160 O O . ASP A 1 274 ? -19.303 7.940 24.815 1.00 49.19 274 ASP A O 1
ATOM 2164 N N . PRO A 1 275 ? -17.835 9.273 25.856 1.00 47.38 275 PRO A N 1
ATOM 2165 C CA . PRO A 1 275 ? -17.554 8.334 26.945 1.00 47.38 275 PRO A CA 1
ATOM 2166 C C . PRO A 1 275 ? -18.789 7.789 27.674 1.00 47.38 275 PRO A C 1
ATOM 2168 O O . PRO A 1 275 ? -18.698 6.709 28.246 1.00 47.38 275 PRO A O 1
ATOM 2171 N N . GLY A 1 276 ? -19.923 8.502 27.649 1.00 45.62 276 GLY A N 1
ATOM 2172 C CA . GLY A 1 276 ? -21.149 8.114 28.357 1.00 45.62 276 GLY A CA 1
ATOM 2173 C C . GLY A 1 276 ? -22.142 7.247 27.568 1.00 45.62 276 GLY A C 1
ATOM 2174 O O . GLY A 1 276 ? -22.940 6.552 28.187 1.00 45.62 276 GLY A O 1
ATOM 2175 N N . GLY A 1 277 ? -22.107 7.263 26.229 1.00 44.03 277 GLY A N 1
ATOM 2176 C CA . GLY A 1 277 ? -23.041 6.505 25.370 1.00 44.03 277 GLY A CA 1
ATOM 2177 C C . GLY A 1 277 ? -22.373 5.429 24.507 1.00 44.03 277 GLY A C 1
ATOM 2178 O O . GLY A 1 277 ? -23.039 4.535 23.989 1.00 44.03 277 GLY A O 1
ATOM 2179 N N . ALA A 1 278 ? -21.046 5.495 24.373 1.00 50.53 278 ALA A N 1
ATOM 2180 C CA . ALA A 1 278 ? -20.278 4.690 23.433 1.00 50.53 278 ALA A CA 1
ATOM 2181 C C . ALA A 1 278 ? -19.902 3.297 23.904 1.00 50.53 278 ALA A C 1
ATOM 2183 O O . ALA A 1 278 ? -19.499 2.486 23.076 1.00 50.53 278 ALA A O 1
ATOM 2184 N N . GLU A 1 279 ? -19.942 3.004 25.204 1.00 53.25 279 GLU A N 1
ATOM 2185 C CA . GLU A 1 279 ? -19.409 1.731 25.697 1.00 53.25 279 GLU A CA 1
ATOM 2186 C C . GLU A 1 279 ? -20.146 0.532 25.112 1.00 53.25 279 GLU A C 1
ATOM 2188 O O . GLU A 1 279 ? -19.513 -0.469 24.792 1.00 53.25 279 GLU A O 1
ATOM 2193 N N . GLU A 1 280 ? -21.457 0.630 24.910 1.00 54.34 280 GLU A N 1
ATOM 2194 C CA . GLU A 1 280 ? -22.250 -0.507 24.464 1.00 54.34 280 GLU A CA 1
ATOM 2195 C C . GLU A 1 280 ? -22.122 -0.765 22.956 1.00 54.34 280 GLU A C 1
ATOM 2197 O O . GLU A 1 280 ? -21.940 -1.913 22.551 1.00 54.34 280 GLU A O 1
ATOM 2202 N N . GLU A 1 281 ? -22.121 0.279 22.122 1.00 52.47 281 GLU A N 1
ATOM 2203 C CA . GLU A 1 281 ? -21.858 0.162 20.678 1.00 52.47 281 GLU A CA 1
ATOM 2204 C C . GLU A 1 281 ? -20.389 -0.180 20.391 1.00 52.47 281 GLU A C 1
ATOM 2206 O O . GLU A 1 281 ? -20.095 -1.012 19.528 1.00 52.47 281 GLU A O 1
ATOM 2211 N N . TRP A 1 282 ? -19.460 0.370 21.177 1.00 51.75 282 TRP A N 1
ATOM 2212 C CA . TRP A 1 282 ? -18.050 -0.011 21.147 1.00 51.75 282 TRP A CA 1
ATOM 2213 C C . TRP A 1 282 ? -17.851 -1.470 21.553 1.00 51.75 282 TRP A C 1
ATOM 2215 O O . TRP A 1 282 ? -17.151 -2.195 20.852 1.00 51.75 282 TRP A O 1
ATOM 2225 N N . ARG A 1 283 ? -18.499 -1.934 22.630 1.00 58.62 283 ARG A N 1
ATOM 2226 C CA . ARG A 1 283 ? -18.448 -3.333 23.085 1.00 58.62 283 ARG A CA 1
ATOM 2227 C C . ARG A 1 283 ? -19.053 -4.270 22.046 1.00 58.62 283 ARG A C 1
ATOM 2229 O O . ARG A 1 283 ? -18.438 -5.280 21.720 1.00 58.62 283 ARG A O 1
ATOM 2236 N N . LYS A 1 284 ? -20.203 -3.923 21.456 1.00 57.38 284 LYS A N 1
ATOM 2237 C CA . LYS A 1 284 ? -20.797 -4.687 20.344 1.00 57.38 284 LYS A CA 1
ATOM 2238 C C . LYS A 1 284 ? -19.844 -4.766 19.157 1.00 57.38 284 LYS A C 1
ATOM 2240 O O . LYS A 1 284 ? -19.712 -5.833 18.556 1.00 57.38 284 LYS A O 1
ATOM 2245 N N . TRP A 1 285 ? -19.181 -3.666 18.807 1.00 59.31 285 TRP A N 1
ATOM 2246 C CA . TRP A 1 285 ? -18.183 -3.664 17.744 1.00 59.31 285 TRP A CA 1
ATOM 2247 C C . TRP A 1 285 ? -16.947 -4.494 18.117 1.00 59.31 285 TRP A C 1
ATOM 2249 O O . TRP A 1 285 ? -16.527 -5.302 17.298 1.00 59.31 285 TRP A O 1
ATOM 2259 N N . GLU A 1 286 ? -16.413 -4.387 19.337 1.00 58.59 286 GLU A N 1
ATOM 2260 C CA . GLU A 1 286 ? -15.275 -5.173 19.847 1.00 58.59 286 GLU A CA 1
ATOM 2261 C C . GLU A 1 286 ? -15.594 -6.683 19.836 1.00 58.59 286 GLU A C 1
ATOM 2263 O O . GLU A 1 286 ? -14.811 -7.488 19.329 1.00 58.59 286 GLU A O 1
ATOM 2268 N N . GLU A 1 287 ? -16.796 -7.077 20.263 1.00 60.16 287 GLU A N 1
ATOM 2269 C CA . GLU A 1 287 ? -17.287 -8.461 20.204 1.00 60.16 287 GLU A CA 1
ATOM 2270 C C . GLU A 1 287 ? -17.492 -8.965 18.768 1.00 60.16 287 GLU A C 1
ATOM 2272 O O . GLU A 1 287 ? -17.262 -10.143 18.467 1.00 60.16 287 GLU A O 1
ATOM 2277 N N . GLN A 1 288 ? -17.968 -8.107 17.861 1.00 57.94 288 GLN A N 1
ATOM 2278 C CA . GLN A 1 288 ? -18.069 -8.440 16.440 1.00 57.94 288 GLN A CA 1
ATOM 2279 C C . GLN A 1 288 ? -16.687 -8.536 15.796 1.00 57.94 288 GLN A C 1
ATOM 2281 O O . GLN A 1 288 ? -16.475 -9.412 14.961 1.00 57.94 288 GLN A O 1
ATOM 2286 N N . LEU A 1 289 ? -15.746 -7.681 16.195 1.00 57.78 289 LEU A N 1
ATOM 2287 C CA . LEU A 1 289 ? -14.366 -7.674 15.735 1.00 57.78 289 LEU A CA 1
ATOM 2288 C C . LEU A 1 289 ? -13.671 -8.975 16.132 1.00 57.78 289 LEU A C 1
ATOM 2290 O O . LEU A 1 289 ? -13.068 -9.621 15.278 1.00 57.78 289 LEU A O 1
ATOM 2294 N N . ASP A 1 290 ? -13.813 -9.417 17.384 1.00 56.88 290 ASP A N 1
ATOM 2295 C CA . ASP A 1 290 ? -13.255 -10.690 17.843 1.00 56.88 290 ASP A CA 1
ATOM 2296 C C . ASP A 1 290 ? -13.927 -11.895 17.171 1.00 56.88 290 ASP A C 1
ATOM 2298 O O . ASP A 1 290 ? -13.245 -12.848 16.788 1.00 56.88 290 ASP A O 1
ATOM 2302 N N . ARG A 1 291 ? -15.240 -11.869 16.922 1.00 58.88 291 ARG A N 1
ATOM 2303 C CA . ARG A 1 291 ? -15.900 -12.931 16.138 1.00 58.88 291 ARG A CA 1
ATOM 2304 C C . ARG A 1 291 ? -15.403 -12.970 14.690 1.00 58.88 291 ARG A C 1
ATOM 2306 O O . ARG A 1 291 ? -15.030 -14.035 14.195 1.00 58.88 291 ARG A O 1
ATOM 2313 N N . ARG A 1 292 ? -15.306 -11.814 14.028 1.00 56.97 292 ARG A N 1
ATOM 2314 C CA . ARG A 1 292 ? -14.781 -11.677 12.654 1.00 56.97 292 ARG A CA 1
ATOM 2315 C C . ARG A 1 292 ? -13.296 -12.060 12.569 1.00 56.97 292 ARG A C 1
ATOM 2317 O O . ARG A 1 292 ? -12.877 -12.682 11.593 1.00 56.97 292 ARG A O 1
ATOM 2324 N N . ARG A 1 293 ? -12.526 -11.808 13.634 1.00 54.94 293 ARG A N 1
ATOM 2325 C CA . ARG A 1 293 ? -11.126 -12.234 13.819 1.00 54.94 293 ARG A CA 1
ATOM 2326 C C . ARG A 1 293 ? -10.935 -13.727 13.787 1.00 54.94 293 ARG A C 1
ATOM 2328 O O . ARG A 1 293 ? -9.979 -14.196 13.169 1.00 54.94 293 ARG A O 1
ATOM 2335 N N . HIS A 1 294 ? -11.821 -14.465 14.437 1.00 52.28 294 HIS A N 1
ATOM 2336 C CA . HIS A 1 294 ? -11.760 -15.920 14.428 1.00 52.28 294 HIS A CA 1
ATOM 2337 C C . HIS A 1 294 ? -12.320 -16.499 13.127 1.00 52.28 294 HIS A C 1
ATOM 2339 O O . HIS A 1 294 ? -11.796 -17.502 12.645 1.00 52.28 294 HIS A O 1
ATOM 2345 N N . ALA A 1 295 ? -13.301 -15.828 12.518 1.00 51.34 295 ALA A N 1
ATOM 2346 C CA . ALA A 1 295 ? -13.934 -16.276 11.283 1.00 51.34 295 ALA A CA 1
ATOM 2347 C C . ALA A 1 295 ? -13.024 -16.211 10.043 1.00 51.34 295 ALA A C 1
ATOM 2349 O O . ALA A 1 295 ? -13.362 -16.834 9.043 1.00 51.34 295 ALA A O 1
ATOM 2350 N N . ARG A 1 296 ? -11.891 -15.480 10.080 1.00 50.84 296 ARG A N 1
ATOM 2351 C CA . ARG A 1 296 ? -11.039 -15.214 8.896 1.00 50.84 296 ARG A CA 1
ATOM 2352 C C . ARG A 1 296 ? -11.865 -14.783 7.674 1.00 50.84 296 ARG A C 1
ATOM 2354 O O . ARG A 1 296 ? -11.514 -15.131 6.556 1.00 50.84 296 ARG A O 1
ATOM 2361 N N . ALA A 1 297 ? -12.980 -14.088 7.904 1.00 46.53 297 ALA A N 1
ATOM 2362 C CA . ALA A 1 297 ? -13.910 -13.762 6.837 1.00 46.53 297 ALA A CA 1
ATOM 2363 C C . ALA A 1 297 ? -13.176 -12.933 5.774 1.00 46.53 297 ALA A C 1
ATOM 2365 O O . ALA A 1 297 ? -12.497 -11.966 6.124 1.00 46.53 297 ALA A O 1
ATOM 2366 N N . ASP A 1 298 ? -13.325 -13.336 4.511 1.00 45.06 298 ASP A N 1
ATOM 2367 C CA . ASP A 1 298 ? -12.635 -12.846 3.303 1.00 45.06 298 ASP A CA 1
ATOM 2368 C C . ASP A 1 298 ? -12.872 -11.362 2.968 1.00 45.06 298 ASP A C 1
ATOM 2370 O O . ASP A 1 298 ? -12.653 -10.932 1.845 1.00 45.06 298 ASP A O 1
ATOM 2374 N N . ARG A 1 299 ? -13.357 -10.553 3.912 1.00 50.81 299 ARG A N 1
ATOM 2375 C CA . ARG A 1 299 ? -13.844 -9.200 3.648 1.00 50.81 299 ARG A CA 1
ATOM 2376 C C . ARG A 1 299 ? -13.188 -8.167 4.540 1.00 50.81 299 ARG A C 1
ATOM 2378 O O . ARG A 1 299 ? -12.843 -8.418 5.694 1.00 50.81 299 ARG A O 1
ATOM 2385 N N . ALA A 1 300 ? -13.019 -6.990 3.959 1.00 54.03 300 ALA A N 1
ATOM 2386 C CA . ALA A 1 300 ? -12.256 -5.894 4.507 1.00 54.03 300 ALA A CA 1
ATOM 2387 C C . ALA A 1 300 ? -12.816 -5.331 5.828 1.00 54.03 300 ALA A C 1
ATOM 2389 O O . ALA A 1 300 ? -14.021 -5.259 6.065 1.00 54.03 300 ALA A O 1
ATOM 2390 N N . TRP A 1 301 ? -11.887 -4.954 6.707 1.00 66.94 301 TRP A N 1
ATOM 2391 C CA . TRP A 1 301 ? -12.146 -4.535 8.077 1.00 66.94 301 TRP A CA 1
ATOM 2392 C C . TRP A 1 301 ? -12.123 -3.017 8.146 1.00 66.94 301 TRP A C 1
ATOM 2394 O O . TRP A 1 301 ? -11.051 -2.407 8.214 1.00 66.94 301 TRP A O 1
ATOM 2404 N N . PHE A 1 302 ? -13.309 -2.427 8.104 1.00 71.81 302 PHE A N 1
ATOM 2405 C CA . PHE A 1 302 ? -13.482 -0.986 8.096 1.00 71.81 302 PHE A CA 1
ATOM 2406 C C . PHE A 1 302 ? -14.397 -0.544 9.232 1.00 71.81 302 PHE A C 1
ATOM 2408 O O . PHE A 1 302 ? -15.434 -1.161 9.492 1.00 71.81 302 PHE A O 1
ATOM 2415 N N . LEU A 1 303 ? -14.009 0.542 9.892 1.00 72.50 303 LEU A N 1
ATOM 2416 C CA . LEU A 1 303 ? -14.866 1.290 10.801 1.00 72.50 303 LEU A CA 1
ATOM 2417 C C . LEU A 1 303 ? -15.066 2.684 10.208 1.00 72.50 303 LEU A C 1
ATOM 2419 O O . LEU A 1 303 ? -14.127 3.478 10.151 1.00 72.50 303 LEU A O 1
ATOM 2423 N N . LEU A 1 304 ? -16.283 2.967 9.748 1.00 73.38 304 LEU A N 1
ATOM 2424 C CA . LEU A 1 304 ? -16.641 4.279 9.220 1.00 73.38 304 LEU A CA 1
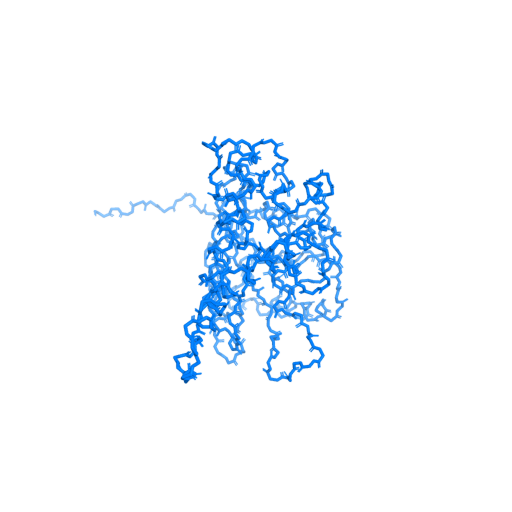ATOM 2425 C C . LEU A 1 304 ? -17.201 5.119 10.365 1.00 73.38 304 LEU A C 1
ATOM 2427 O O . LEU A 1 304 ? -18.192 4.742 10.989 1.00 73.38 304 LEU A O 1
ATOM 2431 N N . VAL A 1 305 ? -16.569 6.251 10.648 1.00 71.38 305 VAL A N 1
ATOM 2432 C CA . VAL A 1 305 ? -16.983 7.170 11.707 1.00 71.38 305 VAL A CA 1
ATOM 2433 C C . VAL A 1 305 ? -17.611 8.398 11.069 1.00 71.38 305 VAL A C 1
ATOM 2435 O O . VAL A 1 305 ? -16.937 9.184 10.405 1.00 71.38 305 VAL A O 1
ATOM 2438 N N . ARG A 1 306 ? -18.914 8.588 11.278 1.00 71.62 306 ARG A N 1
ATOM 2439 C CA . ARG A 1 306 ? -19.605 9.782 10.789 1.00 71.62 306 ARG A CA 1
ATOM 2440 C C . ARG A 1 306 ? -19.352 10.952 11.726 1.00 71.62 306 ARG A C 1
ATOM 2442 O O . ARG A 1 306 ? -19.746 10.913 12.891 1.00 71.62 306 ARG A O 1
ATOM 2449 N N . THR A 1 307 ? -18.749 12.012 11.215 1.00 69.31 307 THR A N 1
ATOM 2450 C CA . THR A 1 307 ? -18.442 13.216 11.987 1.00 69.31 307 THR A CA 1
ATOM 2451 C C . THR A 1 307 ? -19.559 14.248 11.811 1.00 69.31 307 THR A C 1
ATOM 2453 O O . THR A 1 307 ? -20.180 14.284 10.748 1.00 69.31 307 THR A O 1
ATOM 2456 N N . PRO A 1 308 ? -19.874 15.079 12.823 1.00 65.31 308 PRO A N 1
ATOM 2457 C CA . PRO A 1 308 ? -20.805 16.183 12.627 1.00 65.31 308 PRO A CA 1
ATOM 2458 C C . PRO A 1 308 ? -20.239 17.126 11.556 1.00 65.31 308 PRO A C 1
ATOM 2460 O O . PRO A 1 308 ? -19.008 17.229 11.467 1.00 65.31 308 PRO A O 1
ATOM 2463 N N . PRO A 1 309 ? -21.106 17.778 10.759 1.00 60.22 309 PRO A N 1
ATOM 2464 C CA . PRO A 1 309 ? -20.667 18.738 9.756 1.00 60.22 309 PRO A CA 1
ATOM 2465 C C . PRO A 1 309 ? -19.803 19.806 10.425 1.00 60.22 309 PRO A C 1
ATOM 2467 O O . PRO A 1 309 ? -20.111 20.258 11.535 1.00 60.22 309 PRO A O 1
ATOM 2470 N N . ARG A 1 310 ? -18.692 20.172 9.789 1.00 56.59 310 ARG A N 1
ATOM 2471 C CA . ARG A 1 310 ? -17.893 21.323 10.192 1.00 56.59 310 ARG A CA 1
ATOM 2472 C C . ARG A 1 310 ? -18.809 22.540 10.074 1.00 56.59 310 ARG A C 1
ATOM 2474 O O . ARG A 1 310 ? -19.258 22.863 8.987 1.00 56.59 310 ARG A O 1
ATOM 2481 N N . GLY A 1 311 ? -19.175 23.138 11.205 1.00 44.50 311 GLY A N 1
ATOM 2482 C CA . GLY A 1 311 ? -20.012 24.330 11.197 1.00 44.50 311 GLY A CA 1
ATOM 2483 C C . GLY A 1 311 ? -19.287 25.452 10.463 1.00 44.50 311 GLY A C 1
ATOM 2484 O O . GLY A 1 311 ? -18.163 25.799 10.829 1.00 44.50 311 GLY A O 1
ATOM 2485 N N . ASP A 1 312 ? -19.926 26.004 9.440 1.00 42.47 312 ASP A N 1
ATOM 2486 C CA . ASP A 1 312 ? -19.519 27.248 8.798 1.00 42.47 312 ASP A CA 1
ATOM 2487 C C . ASP A 1 312 ? -19.777 28.392 9.792 1.00 42.47 312 ASP A C 1
ATOM 2489 O O . ASP A 1 312 ? -20.838 29.009 9.786 1.00 42.47 312 ASP A O 1
ATOM 2493 N N . GLY A 1 313 ? -18.862 28.625 10.734 1.00 44.94 313 GLY A N 1
ATOM 2494 C CA . GLY A 1 313 ? -19.040 29.702 11.706 1.00 44.94 313 GLY A CA 1
ATOM 2495 C C . GLY A 1 313 ? -18.345 29.475 13.035 1.00 44.94 313 GLY A C 1
ATOM 2496 O O . GLY A 1 313 ? -18.991 29.208 14.041 1.00 44.94 313 GLY A O 1
ATOM 2497 N N . GLU A 1 314 ? -17.035 29.683 13.053 1.00 31.75 314 GLU A N 1
ATOM 2498 C CA . GLU A 1 314 ? -16.407 30.331 14.199 1.00 31.75 314 GLU A CA 1
ATOM 2499 C C . GLU A 1 314 ? -15.864 31.657 13.644 1.00 31.75 314 GLU A C 1
ATOM 2501 O O . GLU A 1 314 ? -14.951 31.626 12.811 1.00 31.75 314 GLU A O 1
ATOM 2506 N N . PRO A 1 315 ? -16.492 32.814 13.945 1.00 36.62 315 PRO A N 1
ATOM 2507 C CA . PRO A 1 315 ? -15.952 34.091 13.509 1.00 36.62 315 PRO A CA 1
ATOM 2508 C C . PRO A 1 315 ? -14.550 34.220 14.093 1.00 36.62 315 PRO A C 1
ATOM 2510 O O . PRO A 1 315 ? -14.334 33.919 15.266 1.00 36.62 315 PRO A O 1
ATOM 2513 N N . ALA A 1 316 ? -13.602 34.650 13.259 1.00 37.88 316 ALA A N 1
ATOM 2514 C CA . ALA A 1 316 ? -12.282 35.050 13.709 1.00 37.88 316 ALA A CA 1
ATOM 2515 C C . ALA A 1 316 ? -12.458 36.077 14.836 1.00 37.88 316 ALA A C 1
ATOM 2517 O O . ALA A 1 316 ? -12.825 37.226 14.592 1.00 37.88 316 ALA A O 1
ATOM 2518 N N . GLY A 1 317 ? -12.274 35.630 16.077 1.00 31.55 317 GLY A N 1
ATOM 2519 C CA . GLY A 1 317 ? -12.260 36.503 17.234 1.00 31.55 317 GLY A CA 1
ATOM 2520 C C . GLY A 1 317 ? -11.028 37.390 17.149 1.00 31.55 317 GLY A C 1
ATOM 2521 O O . GLY A 1 317 ? -9.935 36.944 17.488 1.00 31.55 317 GLY A O 1
ATOM 2522 N N . GLY A 1 318 ? -11.213 38.624 16.674 1.00 29.12 318 GLY A N 1
ATOM 2523 C CA . GLY A 1 318 ? -10.413 39.764 17.130 1.00 29.12 318 GLY A CA 1
ATOM 2524 C C . GLY A 1 318 ? -10.697 40.010 18.617 1.00 29.12 318 GLY A C 1
ATOM 2525 O O . GLY A 1 318 ? -11.742 39.576 19.119 1.00 29.12 318 GLY A O 1
ATOM 2526 N N . PRO A 1 319 ? -9.781 40.651 19.350 1.00 35.84 319 PRO A N 1
ATOM 2527 C CA . PRO A 1 319 ? -9.334 42.014 19.045 1.00 35.84 319 PRO A CA 1
ATOM 2528 C C . PRO A 1 319 ? -7.945 42.150 18.416 1.00 35.84 319 PRO A C 1
ATOM 2530 O O . PRO A 1 319 ? -7.055 41.324 18.721 1.00 35.84 319 PRO A O 1
#

Foldseek 3Di:
DLVVLVVLVVVVLVDDDDQRFAEFEDEFAACPDLQRLLVVLVRRLVSSQPDDRLADGQDLPLLVVLVVLQADDPVPPDPVCQLVVVLVVVLVVVVVVPDDDPDDDDDDDDDPVCVVVVVVCVVVVSSVLSVVLFLVPDPPRVVSNVVVCPDPFPPSVVLNTSSSVSSCSYNVNVVPGRSLSSNLSSLLSSQVSQCVQQPDDVPDDPSNHDPHFYEYEYEYDDPPTSLLVSVLSNFVSLLVVLDDGRYAYEYEDQDDDDRPPADDEDEAESVCSPPPRVPVVVVVVVVVVVVCVVVSPSGHHYHYYHYHPDDPDDPPDDD

Secondary structure (DSSP, 8-state):
-HHHHHHHHHHHHH-TTSPPPPEEEEE-----SS-TTHHHHHHHHHHHHH---SSPPP--HHHHHHHHHHH---TTS-TTTHHHHHHHHHHHHHHHHH-S-----------HHHHHHHHHHHHHHHHHHHHHHHHT-SSSTTHHHHHHTT-STT-HHHH-SHHHHHHHTSTTTGGGS-HHHHHHHHHHHHHHHHHHHH---TTS-GGG---SPPEEEEE--STT-HHHHHHHHHHHHHHHH------EEEEEESSPPPPTT----EEEEGGGGSTTTHHHHHHHHHHHHHHHHHHT-SS--EEEEEPPP--S-------

pLDDT: mean 71.57, std 16.21, range [29.12, 95.38]